Protein AF-A0A5N5SLR0-F1 (afdb_monomer)

Foldseek 3Di:
DVVVVVVVVVVVVVVVVVVVVLVVDDDPVSVVVLVVLLVQLVVLQVVVVVVQVPDPDPVVCVVCCVVSVVSNVSSVVSNCVSDPVNVPDDDPVVVVCVLLVVLLVVLCCVQQPPPHNPDGDQPDPPPDPVVSVVVSVVVSVVVSVVVSVVVVVVVPVQDDPDPVSVVVSVVVVVVVVVVVVVVVD

InterPro domains:
  IPR012419 Cas1p, 10 TM acyl transferase domain [PF07779] (2-170)

Secondary structure (DSSP, 8-state):
-HHHHHHHHHHHHHHHHHHHHHHHS-HHHHHHHHHHHHHHHHHHHHHHHHHHHT---HHHHHHHHHHHTHHHHHHHHHHHHH-HHHHH---HHHHHHHHTHHHHHHHIIIIISBTTTTB------SS-HHHHHHHHHHHHHHHHHHHHHHHHHHHHHHS-S-HHHHHHHHHHHHHHHHHHHHH--

Structure (mmCIF, N/CA/C/O backbone):
data_AF-A0A5N5SLR0-F1
#
_entry.id   AF-A0A5N5SLR0-F1
#
loop_
_atom_site.group_PDB
_atom_site.id
_atom_site.type_symbol
_atom_site.label_atom_id
_atom_site.label_alt_id
_atom_site.label_comp_id
_atom_site.label_asym_id
_atom_site.label_entity_id
_atom_site.label_seq_id
_atom_site.pdbx_PDB_ins_code
_atom_site.Cartn_x
_atom_site.Cartn_y
_atom_site.Cartn_z
_atom_site.occupancy
_atom_site.B_iso_or_equiv
_atom_site.auth_seq_id
_atom_site.auth_comp_id
_atom_site.auth_asym_id
_atom_site.auth_atom_id
_atom_site.pdbx_PDB_model_num
ATOM 1 N N . VAL A 1 1 ? 4.885 -11.649 2.686 1.00 58.19 1 VAL A N 1
ATOM 2 C CA . VAL A 1 1 ? 3.415 -11.871 2.693 1.00 58.19 1 VAL A CA 1
ATOM 3 C C . VAL A 1 1 ? 2.845 -11.919 4.114 1.00 58.19 1 VAL A C 1
ATOM 5 O O . VAL A 1 1 ? 2.041 -11.054 4.428 1.00 58.19 1 VAL A O 1
ATOM 8 N N . LEU A 1 2 ? 3.305 -12.813 5.005 1.00 63.25 2 LEU A N 1
ATOM 9 C CA . LEU A 1 2 ? 2.828 -12.911 6.406 1.00 63.25 2 LEU A CA 1
ATOM 10 C C . LEU A 1 2 ? 2.874 -11.590 7.201 1.00 63.25 2 LEU A C 1
ATOM 12 O O . LEU A 1 2 ? 1.859 -11.182 7.757 1.00 63.25 2 LEU A O 1
ATOM 16 N N . TYR A 1 3 ? 4.009 -10.882 7.195 1.00 69.06 3 TYR A N 1
ATOM 17 C CA . TYR A 1 3 ? 4.133 -9.578 7.867 1.00 69.06 3 TYR A CA 1
ATOM 18 C C . TYR A 1 3 ? 3.136 -8.533 7.342 1.00 69.06 3 TYR A C 1
ATOM 20 O O . TYR A 1 3 ? 2.585 -7.763 8.121 1.00 69.06 3 TYR A O 1
ATOM 28 N N . GLY A 1 4 ? 2.855 -8.542 6.035 1.00 71.50 4 GLY A N 1
ATOM 29 C CA . GLY A 1 4 ? 1.872 -7.647 5.420 1.00 71.50 4 GLY A CA 1
ATOM 30 C C . GLY A 1 4 ? 0.436 -7.978 5.830 1.00 71.50 4 GLY A C 1
ATOM 31 O O . GLY A 1 4 ? -0.341 -7.071 6.114 1.00 71.50 4 GLY A O 1
ATOM 32 N N . ALA A 1 5 ? 0.092 -9.265 5.932 1.00 73.62 5 ALA A N 1
ATOM 33 C CA . ALA A 1 5 ? -1.224 -9.703 6.402 1.00 73.62 5 ALA A CA 1
ATOM 34 C C . ALA A 1 5 ? -1.457 -9.345 7.881 1.00 73.62 5 ALA A C 1
ATOM 36 O O . ALA A 1 5 ? -2.508 -8.804 8.227 1.00 73.62 5 ALA A O 1
ATOM 37 N N . LEU A 1 6 ? -0.457 -9.576 8.741 1.00 75.62 6 LEU A N 1
ATOM 38 C CA . LEU A 1 6 ? -0.495 -9.169 10.151 1.00 75.62 6 LEU A CA 1
ATOM 39 C C . LEU A 1 6 ? -0.638 -7.651 10.294 1.00 75.62 6 LEU A C 1
ATOM 41 O O . LEU A 1 6 ? -1.483 -7.184 11.058 1.00 75.62 6 LEU A O 1
ATOM 45 N N . PHE A 1 7 ? 0.132 -6.884 9.517 1.00 80.94 7 PHE A N 1
ATOM 46 C CA . PHE A 1 7 ? 0.019 -5.429 9.475 1.00 80.94 7 PHE A CA 1
ATOM 47 C C . PHE A 1 7 ? -1.381 -4.977 9.035 1.00 80.94 7 PHE A C 1
ATOM 49 O O . PHE A 1 7 ? -1.964 -4.106 9.674 1.00 80.94 7 PHE A O 1
ATOM 56 N N . GLY A 1 8 ? -1.958 -5.596 8.001 1.00 80.88 8 GLY A N 1
ATOM 57 C CA . GLY A 1 8 ? -3.309 -5.282 7.527 1.00 80.88 8 GLY A CA 1
ATOM 58 C C . GLY A 1 8 ? -4.400 -5.543 8.573 1.00 80.88 8 GLY A C 1
ATOM 59 O O . GLY A 1 8 ? -5.300 -4.718 8.745 1.00 80.88 8 GLY A O 1
ATOM 60 N N . LEU A 1 9 ? -4.304 -6.651 9.315 1.00 81.50 9 LEU A N 1
ATOM 61 C CA . LEU A 1 9 ? -5.221 -6.962 10.418 1.00 81.50 9 LEU A CA 1
ATOM 62 C C . LEU A 1 9 ? -5.077 -5.968 11.574 1.00 81.50 9 LEU A C 1
ATOM 64 O O . LEU A 1 9 ? -6.082 -5.428 12.044 1.00 81.50 9 LEU A O 1
ATOM 68 N N . ALA A 1 10 ? -3.838 -5.692 11.990 1.00 84.38 10 ALA A N 1
ATOM 69 C CA . ALA A 1 10 ? -3.547 -4.712 13.029 1.00 84.38 10 ALA A CA 1
ATOM 70 C C . ALA A 1 10 ? -4.078 -3.327 12.637 1.00 84.38 10 ALA A C 1
ATOM 72 O O . ALA A 1 10 ? -4.764 -2.690 13.431 1.00 84.38 10 ALA A O 1
ATOM 73 N N . TYR A 1 11 ? -3.850 -2.907 11.391 1.00 85.12 11 TYR A N 1
ATOM 74 C CA . TYR A 1 11 ? -4.339 -1.644 10.845 1.00 85.12 11 TYR A CA 1
ATOM 75 C C . TYR A 1 11 ? -5.869 -1.545 10.858 1.00 85.12 11 TYR A C 1
ATOM 77 O O . TYR A 1 11 ? -6.421 -0.540 11.301 1.00 85.12 11 TYR A O 1
ATOM 85 N N . LYS A 1 12 ? -6.582 -2.588 10.411 1.00 83.12 12 LYS A N 1
ATOM 86 C CA . LYS A 1 12 ? -8.053 -2.593 10.452 1.00 83.12 12 LYS A CA 1
ATOM 87 C C . LYS A 1 12 ? -8.561 -2.474 11.894 1.00 83.12 12 LYS A C 1
ATOM 89 O O . LYS A 1 12 ? -9.495 -1.714 12.151 1.00 83.12 12 LYS A O 1
ATOM 94 N N . GLY A 1 13 ? -7.920 -3.177 12.830 1.00 83.25 13 GLY A N 1
ATOM 95 C CA . GLY A 1 13 ? -8.211 -3.081 14.260 1.00 83.25 13 GLY A CA 1
ATOM 96 C C . GLY A 1 13 ? -8.011 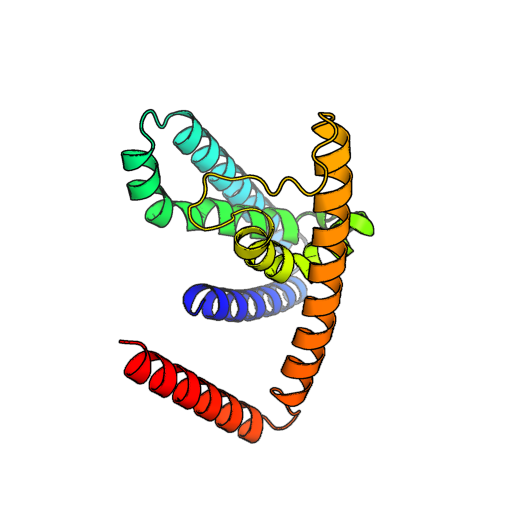-1.664 14.802 1.00 83.25 13 GLY A C 1
ATOM 97 O O . GLY A 1 13 ? -8.953 -1.078 15.341 1.00 83.25 13 GLY A O 1
ATOM 98 N N . THR A 1 14 ? -6.829 -1.077 14.599 1.00 82.81 14 THR A N 1
ATOM 99 C CA . THR A 1 14 ? -6.512 0.273 15.091 1.00 82.81 14 THR A CA 1
ATOM 100 C C . THR A 1 14 ? -7.387 1.350 14.455 1.00 82.81 14 THR A C 1
ATOM 102 O O . THR A 1 14 ? -7.831 2.251 15.164 1.00 82.81 14 THR A O 1
ATOM 105 N N . ALA A 1 15 ? -7.719 1.239 13.167 1.00 83.19 15 ALA A N 1
ATOM 106 C CA . ALA A 1 15 ? -8.625 2.165 12.489 1.00 83.19 15 ALA A CA 1
ATOM 107 C C . ALA A 1 15 ? -10.038 2.144 13.099 1.00 83.19 15 ALA A C 1
ATOM 109 O O . ALA A 1 15 ? -10.611 3.201 13.365 1.00 83.19 15 ALA A O 1
ATOM 110 N N . THR A 1 16 ? -10.591 0.955 13.380 1.00 84.19 16 THR A N 1
ATOM 111 C CA . THR A 1 16 ? -11.912 0.848 14.032 1.00 84.19 16 THR A CA 1
ATOM 112 C C . THR A 1 16 ? -11.905 1.341 15.479 1.00 84.19 16 THR A C 1
ATOM 114 O O . THR A 1 16 ? -12.883 1.936 15.930 1.00 84.19 16 THR A O 1
ATOM 117 N N . TYR A 1 17 ? -10.800 1.136 16.200 1.00 84.25 17 TYR A N 1
ATOM 118 C CA . TYR A 1 17 ? -10.619 1.654 17.553 1.00 84.25 17 TYR A CA 1
ATOM 119 C C . TYR A 1 17 ? -10.537 3.186 17.568 1.00 84.25 17 TYR A C 1
ATOM 121 O O . TYR A 1 17 ? -11.226 3.828 18.357 1.00 84.25 17 TYR A O 1
ATOM 129 N N . LEU A 1 18 ? -9.751 3.776 16.661 1.00 81.56 18 LEU A N 1
ATOM 130 C CA . LEU A 1 18 ? -9.629 5.227 16.512 1.00 81.56 18 LEU A CA 1
ATOM 131 C C . LEU A 1 18 ? -10.969 5.874 16.157 1.00 81.56 18 LEU A C 1
ATOM 133 O O . LEU A 1 18 ? -11.318 6.882 16.761 1.00 81.56 18 LEU A O 1
ATOM 137 N N . ALA A 1 19 ? -11.748 5.279 15.248 1.00 80.69 19 ALA A N 1
ATOM 138 C CA . ALA A 1 19 ? -13.084 5.776 14.911 1.00 80.69 19 ALA A CA 1
ATOM 139 C C . ALA A 1 19 ? -13.997 5.857 16.149 1.00 80.69 19 ALA A C 1
ATOM 141 O O . ALA A 1 19 ? -14.555 6.914 16.431 1.00 80.69 19 ALA A O 1
ATOM 142 N N . LYS A 1 20 ? -14.053 4.786 16.954 1.00 84.56 20 LYS A N 1
ATOM 143 C CA . LYS A 1 20 ? -14.816 4.766 18.216 1.00 84.56 20 LYS A CA 1
ATOM 144 C C . LYS A 1 20 ? -14.293 5.772 19.243 1.00 84.56 20 LYS A C 1
ATOM 146 O O . LYS A 1 20 ? -15.071 6.383 19.967 1.00 84.56 20 LYS A O 1
ATOM 151 N N . TYR A 1 21 ? -12.975 5.949 19.318 1.00 81.56 21 TYR A N 1
ATOM 152 C CA . TYR A 1 21 ? -12.352 6.916 20.220 1.00 81.56 21 TYR A CA 1
ATOM 153 C C . TYR A 1 21 ? -12.700 8.364 19.843 1.00 81.56 21 TYR A C 1
ATOM 155 O O . TYR A 1 21 ? -12.963 9.176 20.729 1.00 81.56 21 TYR A O 1
ATOM 163 N N . PHE A 1 22 ? -12.744 8.680 18.545 1.00 79.56 22 PHE A N 1
ATOM 164 C CA . PHE A 1 22 ? -13.159 9.993 18.049 1.00 79.56 22 PHE A CA 1
ATOM 165 C C . PHE A 1 22 ? -14.654 10.262 18.251 1.00 79.56 22 PHE A C 1
ATOM 167 O O . PHE A 1 22 ? -15.012 11.395 18.551 1.00 79.56 22 PHE A O 1
ATOM 174 N N . GLU A 1 23 ? -15.511 9.244 18.148 1.00 81.19 23 GLU A N 1
ATOM 175 C CA . GLU A 1 23 ? -16.940 9.364 18.478 1.00 81.19 23 GLU A CA 1
ATOM 176 C C . GLU A 1 23 ? -17.175 9.603 19.980 1.00 81.19 23 GLU A C 1
ATOM 178 O O . GLU A 1 23 ? -18.084 10.339 20.357 1.00 81.19 23 GLU A O 1
ATOM 183 N N . ALA A 1 24 ? -16.344 9.017 20.849 1.00 82.44 24 ALA A N 1
ATOM 184 C CA . ALA A 1 24 ? -16.494 9.110 22.303 1.00 82.44 24 ALA A CA 1
ATOM 185 C C . ALA A 1 24 ? -15.955 10.416 22.925 1.00 82.44 24 ALA A C 1
ATOM 187 O O . ALA A 1 24 ? -16.297 10.733 24.066 1.00 82.44 24 ALA A O 1
ATOM 188 N N . LYS A 1 25 ? -15.093 11.171 22.227 1.00 77.31 25 LYS A N 1
ATOM 189 C CA . LYS A 1 25 ? -14.449 12.390 22.752 1.00 77.31 25 LYS A CA 1
ATOM 190 C C . LYS A 1 25 ? -14.943 13.651 22.036 1.00 77.31 25 LYS A C 1
ATOM 192 O O . LYS A 1 25 ? -15.000 13.703 20.816 1.00 77.31 25 LYS A O 1
ATOM 197 N N . GLY A 1 26 ? -15.220 14.705 22.810 1.00 70.69 26 GLY A N 1
ATOM 198 C CA . GLY A 1 26 ? -15.623 16.020 22.295 1.00 70.69 26 GLY A CA 1
ATOM 199 C C . GLY A 1 26 ? -14.598 16.666 21.345 1.00 70.69 26 GLY A C 1
ATOM 200 O O . GLY A 1 26 ? -13.393 16.399 21.415 1.00 70.69 26 GLY A O 1
ATOM 201 N N . GLY A 1 27 ? -15.093 17.543 20.465 1.00 76.06 27 GLY A N 1
ATOM 202 C CA . GLY A 1 27 ? -14.388 18.029 19.272 1.00 76.06 27 GLY A CA 1
ATOM 203 C C . GLY A 1 27 ? -13.027 18.698 19.498 1.00 76.06 27 GLY A C 1
ATOM 204 O O . GLY A 1 27 ? -12.141 18.533 18.663 1.00 76.06 27 GLY A O 1
ATOM 205 N N . ASP A 1 28 ? -12.803 19.395 20.614 1.00 77.75 28 ASP A N 1
ATOM 206 C CA . ASP A 1 28 ? -11.538 20.119 20.821 1.00 77.75 28 ASP A CA 1
ATOM 207 C C . ASP A 1 28 ? -10.366 19.180 21.135 1.00 77.75 28 ASP A C 1
ATOM 209 O O . ASP A 1 28 ? -9.304 19.285 20.525 1.00 77.75 28 ASP A O 1
ATOM 213 N N . GLN A 1 29 ? -10.565 18.181 21.999 1.00 79.88 29 GLN A N 1
ATOM 214 C CA . GLN A 1 29 ? -9.539 17.170 22.303 1.00 79.88 29 GLN A CA 1
ATOM 215 C C . GLN A 1 29 ? -9.215 16.296 21.080 1.00 79.88 29 GLN A C 1
ATOM 217 O O . GLN A 1 29 ? -8.059 15.926 20.863 1.00 79.88 29 GLN A O 1
ATOM 222 N N . SER A 1 30 ? -10.227 16.005 20.257 1.00 79.31 30 SER A N 1
ATOM 223 C CA . SER A 1 30 ? -10.068 15.311 18.974 1.00 79.31 30 SER A CA 1
ATOM 224 C C . SER A 1 30 ? -9.184 16.100 17.997 1.00 79.31 30 SER A C 1
ATOM 226 O O . SER A 1 30 ? -8.273 15.529 17.389 1.00 79.31 30 SER A O 1
ATOM 228 N N . LYS A 1 31 ? -9.380 17.423 17.897 1.00 82.44 31 LYS A N 1
ATOM 229 C CA . LYS A 1 31 ? -8.590 18.300 17.017 1.00 82.44 31 LYS A CA 1
ATOM 230 C C . LYS A 1 31 ? -7.121 18.358 17.422 1.00 82.44 31 LYS A C 1
ATOM 232 O O . LYS A 1 31 ? -6.265 18.179 16.561 1.00 82.44 31 LYS A O 1
ATOM 237 N N . TYR A 1 32 ? -6.810 18.549 18.707 1.00 84.25 32 TYR A N 1
ATOM 238 C CA . TYR A 1 32 ? -5.414 18.567 19.166 1.00 84.25 32 TYR A CA 1
ATOM 239 C C . TYR A 1 32 ? -4.709 17.233 18.903 1.00 84.25 32 TYR A C 1
ATOM 241 O O . TYR A 1 32 ? -3.595 17.231 18.387 1.00 84.25 32 TYR A O 1
ATOM 249 N N . PHE A 1 33 ? -5.370 16.108 19.190 1.00 85.00 33 PHE A N 1
ATOM 250 C CA . PHE A 1 33 ? -4.825 14.773 18.924 1.00 85.00 33 PHE A CA 1
ATOM 251 C C . PHE A 1 33 ? -4.612 14.502 17.424 1.00 85.00 33 PHE A C 1
ATOM 253 O O . PHE A 1 33 ? -3.609 13.916 17.023 1.00 85.00 33 PHE A O 1
ATOM 260 N N . THR A 1 34 ? -5.536 14.959 16.581 1.00 84.75 34 THR A N 1
ATOM 261 C CA . THR A 1 34 ? -5.429 14.838 15.121 1.00 84.75 34 THR A CA 1
ATOM 262 C C . THR A 1 34 ? -4.266 15.672 14.589 1.00 84.75 34 THR A C 1
ATOM 264 O O . THR A 1 34 ? -3.440 15.167 13.831 1.00 84.75 34 THR A O 1
ATOM 267 N N . THR A 1 35 ? -4.150 16.929 15.024 1.00 86.56 35 THR A N 1
ATOM 268 C CA . THR A 1 35 ? -3.077 17.833 14.596 1.00 86.56 35 THR A CA 1
ATOM 269 C C . THR A 1 35 ? -1.703 17.328 15.026 1.00 86.56 35 THR A C 1
ATOM 271 O O . THR A 1 35 ? -0.774 17.376 14.223 1.00 86.56 35 THR A O 1
ATOM 274 N N . THR A 1 36 ? -1.552 16.793 16.242 1.00 88.25 36 THR A N 1
ATOM 275 C CA . THR A 1 36 ? -0.269 16.212 16.670 1.00 88.25 36 THR A CA 1
ATOM 276 C C . THR A 1 36 ? 0.087 14.965 15.865 1.00 88.25 36 THR A C 1
ATOM 278 O O . THR A 1 36 ? 1.225 14.827 15.424 1.00 88.25 36 THR A O 1
ATOM 281 N N . LEU A 1 37 ? -0.868 14.069 15.599 1.00 87.69 37 LEU A N 1
ATOM 282 C CA . LEU A 1 37 ? -0.586 12.877 14.796 1.00 87.69 37 LEU A CA 1
ATOM 283 C C . LEU A 1 37 ? -0.219 13.233 13.343 1.00 87.69 37 LEU A C 1
ATOM 285 O O . LEU A 1 37 ? 0.661 12.600 12.756 1.00 87.69 37 LEU A O 1
ATOM 289 N N . LEU A 1 38 ? -0.836 14.279 12.784 1.00 89.88 38 LEU A N 1
ATOM 290 C CA . LEU A 1 38 ? -0.487 14.823 11.470 1.00 89.88 38 LEU A CA 1
ATOM 291 C C . LEU A 1 38 ? 0.933 15.396 11.436 1.00 89.88 38 LEU A C 1
ATOM 293 O O . LEU A 1 38 ? 1.685 15.082 10.511 1.00 89.88 38 LEU A O 1
ATOM 297 N N . THR A 1 39 ? 1.328 16.200 12.429 1.00 90.25 39 THR A N 1
ATOM 298 C CA . THR A 1 39 ? 2.675 16.794 12.460 1.00 90.25 39 THR A CA 1
ATOM 299 C C . THR A 1 39 ? 3.757 15.726 12.601 1.00 90.25 39 THR A C 1
ATOM 301 O O . THR A 1 39 ? 4.742 15.767 11.862 1.00 90.25 39 THR A O 1
ATOM 304 N N . PHE A 1 40 ? 3.551 14.719 13.457 1.00 91.81 40 PHE A N 1
ATOM 305 C CA . PHE A 1 40 ? 4.455 13.568 13.554 1.00 91.81 40 PHE A CA 1
ATOM 306 C C . PHE A 1 40 ? 4.513 12.759 12.253 1.00 91.81 40 PHE A C 1
ATOM 308 O O . PHE A 1 40 ? 5.599 12.350 11.841 1.00 91.81 40 PHE A O 1
ATOM 315 N N . GLY A 1 41 ? 3.378 12.554 11.578 1.00 91.56 41 GLY A N 1
ATOM 316 C CA . GLY A 1 41 ? 3.332 11.829 10.308 1.00 91.56 41 GLY A CA 1
ATOM 317 C C . GLY A 1 41 ? 4.107 12.534 9.192 1.00 91.56 41 GLY A C 1
ATOM 318 O O . GLY A 1 41 ? 4.924 11.903 8.519 1.00 91.56 41 GLY A O 1
ATOM 319 N N . ILE A 1 42 ? 3.916 13.848 9.042 1.00 92.50 42 ILE A N 1
ATOM 320 C CA . ILE A 1 42 ? 4.636 14.669 8.056 1.00 92.50 42 ILE A CA 1
ATOM 321 C C . ILE A 1 42 ? 6.136 14.684 8.362 1.00 92.50 42 ILE A C 1
ATOM 323 O O . ILE A 1 42 ? 6.943 14.483 7.454 1.00 92.50 42 ILE A O 1
ATOM 327 N N . PHE A 1 43 ? 6.514 14.869 9.630 1.00 94.25 43 PHE A N 1
ATOM 328 C CA . PHE A 1 43 ? 7.915 14.859 10.050 1.00 94.25 43 PHE A CA 1
ATOM 329 C C . PHE A 1 43 ? 8.584 13.495 9.818 1.00 94.25 43 PHE A C 1
ATOM 331 O O . PHE A 1 43 ? 9.713 13.424 9.335 1.00 94.25 43 PHE A O 1
ATOM 338 N N . GLY A 1 44 ? 7.882 12.396 10.105 1.00 91.06 44 GLY A N 1
ATOM 339 C CA . GLY A 1 44 ? 8.379 11.045 9.842 1.00 91.06 44 GLY A CA 1
ATOM 340 C C . GLY A 1 44 ? 8.613 10.784 8.351 1.00 91.06 44 GLY A C 1
ATOM 341 O O . GLY A 1 44 ? 9.642 10.223 7.972 1.00 91.06 44 GLY A O 1
ATOM 342 N N . MET A 1 45 ? 7.695 11.237 7.492 1.00 91.94 45 MET A N 1
ATOM 343 C CA . MET A 1 45 ? 7.840 11.117 6.038 1.00 91.94 45 MET A CA 1
ATOM 344 C C . MET A 1 45 ? 8.978 11.986 5.487 1.00 91.94 45 MET A C 1
ATOM 346 O O . MET A 1 45 ? 9.762 11.506 4.667 1.00 91.94 45 MET A O 1
ATOM 350 N N . SER A 1 46 ? 9.096 13.242 5.933 1.00 92.88 46 SER A N 1
ATOM 351 C CA . SER A 1 46 ? 10.153 14.149 5.469 1.00 92.88 46 SER A CA 1
ATOM 352 C C . SER A 1 46 ? 11.538 13.689 5.924 1.00 92.88 46 SER A C 1
ATOM 354 O O . SER A 1 46 ? 12.469 13.675 5.122 1.00 92.88 46 SER A O 1
ATOM 356 N N . SER A 1 47 ? 11.661 13.218 7.168 1.00 90.31 47 SER A N 1
ATOM 357 C CA . SER A 1 47 ? 12.895 12.635 7.701 1.00 90.31 47 SER A CA 1
ATOM 358 C C . SER A 1 47 ? 13.352 11.424 6.882 1.00 90.31 47 SER A C 1
ATOM 360 O O . SER A 1 47 ? 14.511 11.350 6.471 1.00 90.31 47 SER A O 1
ATOM 362 N N . TYR A 1 48 ? 12.433 10.512 6.544 1.00 90.94 48 TYR A N 1
ATOM 363 C CA . TYR A 1 48 ? 12.749 9.367 5.686 1.00 90.94 48 TYR A CA 1
ATOM 364 C C . TYR A 1 48 ? 13.180 9.785 4.272 1.00 90.94 48 TYR A C 1
ATOM 366 O O . TYR A 1 48 ? 14.122 9.216 3.714 1.00 90.94 48 TYR A O 1
ATOM 374 N N . PHE A 1 49 ? 12.515 10.787 3.691 1.00 90.25 49 PHE A N 1
ATOM 375 C CA . PHE A 1 49 ? 12.879 11.314 2.377 1.00 90.25 49 PHE A CA 1
ATOM 376 C C . PHE A 1 49 ? 14.305 11.883 2.376 1.00 90.25 49 PHE A C 1
ATOM 378 O O . PHE A 1 49 ? 15.103 11.521 1.512 1.00 90.25 49 PHE A O 1
ATOM 385 N N . ILE A 1 50 ? 14.652 12.679 3.393 1.00 90.88 50 ILE A N 1
ATOM 386 C CA . ILE A 1 50 ? 15.998 13.243 3.573 1.00 90.88 50 ILE A CA 1
ATOM 387 C C . ILE A 1 50 ? 17.036 12.132 3.795 1.00 90.88 50 ILE A C 1
ATOM 389 O O . ILE A 1 50 ? 18.115 12.164 3.206 1.00 90.88 50 ILE A O 1
ATOM 393 N N . LEU A 1 51 ? 16.733 11.117 4.610 1.00 87.56 51 LEU A N 1
ATOM 394 C CA . LEU A 1 51 ? 17.637 9.981 4.827 1.00 87.56 51 LEU A CA 1
ATOM 395 C C . LEU A 1 51 ? 17.927 9.238 3.515 1.00 87.56 51 LEU A C 1
ATOM 397 O O . LEU A 1 51 ? 19.067 8.867 3.238 1.00 87.56 51 LEU A O 1
ATOM 401 N N . THR A 1 52 ? 16.894 9.045 2.696 1.00 85.25 52 THR A N 1
ATOM 402 C CA . THR A 1 52 ? 17.004 8.313 1.432 1.00 85.25 52 THR A CA 1
ATOM 403 C C . THR A 1 52 ? 17.774 9.118 0.384 1.00 85.25 52 THR A C 1
ATOM 405 O O . THR A 1 52 ? 18.602 8.548 -0.324 1.00 85.25 52 THR A O 1
ATOM 408 N N . SER A 1 53 ? 17.570 10.439 0.309 1.00 85.56 53 SER A N 1
ATOM 409 C CA . SER A 1 53 ? 18.292 11.304 -0.636 1.00 85.56 53 SER A CA 1
ATOM 410 C C . SER A 1 53 ? 19.786 11.426 -0.327 1.00 85.56 53 SER A C 1
ATOM 412 O O . SER A 1 53 ? 20.577 11.660 -1.233 1.00 85.56 53 SER A O 1
ATOM 414 N N . ASN A 1 54 ? 20.179 11.256 0.938 1.00 85.00 54 ASN A N 1
ATOM 415 C CA . ASN A 1 54 ? 21.577 11.307 1.373 1.00 85.00 54 ASN A CA 1
ATOM 416 C C . ASN A 1 54 ? 22.291 9.943 1.307 1.00 85.00 54 ASN A C 1
ATOM 418 O O . ASN A 1 54 ? 23.420 9.807 1.780 1.00 85.00 54 ASN A O 1
ATOM 422 N N . CYS A 1 55 ? 21.655 8.910 0.747 1.00 85.56 55 CYS A N 1
ATOM 423 C CA . CYS A 1 55 ? 22.261 7.589 0.657 1.00 85.56 55 CYS A CA 1
ATOM 424 C C . CYS A 1 55 ? 23.121 7.451 -0.611 1.00 85.56 55 CYS A C 1
ATOM 426 O O . CYS A 1 55 ? 22.604 7.454 -1.725 1.00 85.56 55 CYS A O 1
ATOM 428 N N . PHE A 1 56 ? 24.438 7.293 -0.442 1.00 78.62 56 PHE A N 1
ATOM 429 C CA . PHE A 1 56 ? 25.399 7.249 -1.554 1.00 78.62 56 PHE A CA 1
ATOM 430 C C . PHE A 1 56 ? 25.545 5.869 -2.215 1.00 78.62 56 PHE A C 1
ATOM 432 O O . PHE A 1 56 ? 25.915 5.787 -3.384 1.00 78.62 56 PHE A O 1
ATOM 439 N N . SER A 1 57 ? 25.269 4.774 -1.494 1.00 86.00 57 SER A N 1
ATOM 440 C CA . SER A 1 57 ? 25.439 3.405 -2.003 1.00 86.00 57 SER A CA 1
ATOM 441 C C . SER A 1 57 ? 24.176 2.562 -1.846 1.00 86.00 57 SER A C 1
ATOM 443 O O . SER A 1 57 ? 23.598 2.458 -0.762 1.00 86.00 57 SER A O 1
ATOM 445 N N . LYS A 1 58 ? 23.799 1.867 -2.928 1.00 82.12 58 LYS A N 1
ATOM 446 C CA . LYS A 1 58 ? 22.642 0.958 -2.981 1.00 82.12 58 LYS A CA 1
ATOM 447 C C . LYS A 1 58 ? 22.699 -0.135 -1.907 1.00 82.12 58 LYS A C 1
ATOM 449 O O . LYS A 1 58 ? 21.665 -0.511 -1.365 1.00 82.12 58 LYS A O 1
ATOM 454 N N . GLN A 1 59 ? 23.891 -0.637 -1.580 1.00 84.75 59 GLN A N 1
ATOM 455 C CA . GLN A 1 59 ? 24.060 -1.691 -0.572 1.00 84.75 59 GLN A CA 1
ATOM 456 C C . GLN A 1 59 ? 23.764 -1.184 0.843 1.00 84.75 59 GLN A C 1
ATOM 458 O O . GLN A 1 59 ? 23.045 -1.844 1.590 1.00 84.75 59 GLN A O 1
ATOM 463 N N . GLN A 1 60 ? 24.260 0.006 1.190 1.00 83.50 60 GLN A N 1
ATOM 464 C CA . GLN A 1 60 ? 23.992 0.629 2.489 1.00 83.50 60 GLN A CA 1
ATOM 465 C C . GLN A 1 60 ? 22.513 1.011 2.627 1.00 83.50 60 GLN A C 1
ATOM 467 O O . GLN A 1 60 ? 21.911 0.769 3.672 1.00 83.50 60 GLN A O 1
ATOM 472 N N . CYS A 1 61 ? 21.902 1.522 1.551 1.00 85.88 61 CYS A N 1
ATOM 473 C CA . CYS A 1 61 ? 20.474 1.837 1.522 1.00 85.88 61 CYS A CA 1
ATOM 474 C C . CYS A 1 61 ? 19.621 0.594 1.791 1.00 85.88 61 CYS A C 1
ATOM 476 O O . CYS A 1 61 ? 18.773 0.603 2.679 1.00 85.88 61 CYS A O 1
ATOM 478 N N . ASN A 1 62 ? 19.899 -0.504 1.080 1.00 87.12 62 ASN A N 1
ATOM 479 C CA . ASN A 1 62 ? 19.166 -1.760 1.233 1.00 87.12 62 ASN A CA 1
ATOM 480 C C . ASN A 1 62 ? 19.313 -2.370 2.633 1.00 87.12 62 ASN A C 1
ATOM 482 O O . ASN A 1 62 ? 18.398 -3.049 3.090 1.00 87.12 62 ASN A O 1
ATOM 486 N N . TYR A 1 63 ? 20.438 -2.125 3.310 1.00 87.56 63 TYR A N 1
ATOM 487 C CA . TYR A 1 63 ? 20.651 -2.574 4.683 1.00 87.56 63 TYR A CA 1
ATOM 488 C C . TYR A 1 63 ? 19.816 -1.770 5.689 1.00 87.56 63 TYR A C 1
ATOM 490 O O . TYR A 1 63 ? 19.185 -2.350 6.565 1.00 87.56 63 TYR A O 1
ATOM 498 N N . ILE A 1 64 ? 19.772 -0.441 5.554 1.00 87.12 64 ILE A N 1
ATOM 499 C CA . ILE A 1 64 ? 19.080 0.450 6.503 1.00 87.12 64 ILE A CA 1
ATOM 500 C C . ILE A 1 64 ? 17.563 0.472 6.266 1.00 87.12 64 ILE A C 1
ATOM 502 O O . ILE A 1 64 ? 16.784 0.525 7.219 1.00 87.12 64 ILE A O 1
ATOM 506 N N . HIS A 1 65 ? 17.133 0.408 5.004 1.00 87.25 65 HIS A N 1
ATOM 507 C CA . HIS A 1 65 ? 15.734 0.495 4.585 1.00 87.25 65 HIS A CA 1
ATOM 508 C C . HIS A 1 65 ? 14.752 -0.347 5.429 1.00 87.25 65 HIS A C 1
ATOM 510 O O . HIS A 1 65 ? 13.803 0.241 5.952 1.00 87.25 65 HIS A O 1
ATOM 516 N N . PRO A 1 66 ? 14.953 -1.664 5.651 1.00 87.50 66 PRO A N 1
ATOM 517 C CA . PRO A 1 66 ? 14.009 -2.476 6.426 1.00 87.50 66 PRO A CA 1
ATOM 518 C C . PRO A 1 66 ? 13.828 -2.006 7.878 1.00 87.50 66 PRO A C 1
ATOM 520 O O . PRO A 1 66 ? 12.762 -2.222 8.451 1.00 87.50 66 PRO A O 1
ATOM 523 N N . TYR A 1 67 ? 14.822 -1.332 8.466 1.00 86.19 67 TYR A N 1
ATOM 524 C CA . TYR A 1 67 ? 14.752 -0.835 9.844 1.00 86.19 67 TYR A CA 1
ATOM 525 C C . TYR A 1 67 ? 14.003 0.494 9.975 1.00 86.19 67 TYR A C 1
ATOM 527 O O . TYR A 1 67 ? 13.463 0.787 11.040 1.00 86.19 67 TYR A O 1
ATOM 535 N N . VAL A 1 68 ? 13.960 1.298 8.909 1.00 88.25 68 VAL A N 1
ATOM 536 C CA . VAL A 1 68 ? 13.415 2.668 8.950 1.00 88.25 68 VAL A CA 1
ATOM 537 C C . VAL A 1 68 ? 12.085 2.786 8.196 1.00 88.25 68 VAL A C 1
ATOM 539 O O . VAL A 1 68 ? 11.292 3.673 8.495 1.00 88.25 68 VAL A O 1
ATOM 542 N N . VAL A 1 69 ? 11.780 1.871 7.268 1.00 88.62 69 VAL A N 1
ATOM 543 C CA . VAL A 1 69 ? 10.610 1.956 6.367 1.00 88.62 69 VAL A CA 1
ATOM 544 C C . VAL A 1 69 ? 9.251 1.966 7.079 1.00 88.62 69 VAL A C 1
ATOM 546 O O . VAL A 1 69 ? 8.279 2.495 6.547 1.00 88.62 69 VAL A O 1
ATOM 549 N N . TRP A 1 70 ? 9.148 1.448 8.302 1.00 86.81 70 TRP A N 1
ATOM 550 C CA . TRP A 1 70 ? 7.893 1.492 9.060 1.00 86.81 70 TRP A CA 1
ATOM 551 C C . TRP A 1 70 ? 7.479 2.928 9.436 1.00 86.81 70 TRP A C 1
ATOM 553 O O . TRP A 1 70 ? 6.284 3.210 9.520 1.00 86.81 70 TRP A O 1
ATOM 563 N N . ILE A 1 71 ? 8.441 3.848 9.590 1.00 89.00 71 ILE A N 1
ATOM 564 C CA . ILE A 1 71 ? 8.204 5.257 9.939 1.00 89.00 71 ILE A CA 1
ATOM 565 C C . ILE A 1 71 ? 7.401 5.987 8.847 1.00 89.00 71 ILE A C 1
ATOM 567 O O . ILE A 1 71 ? 6.315 6.488 9.155 1.00 89.00 71 ILE A O 1
ATOM 571 N N . PRO A 1 72 ? 7.847 6.042 7.573 1.00 90.69 72 PRO A N 1
ATOM 572 C CA . PRO A 1 72 ? 7.077 6.688 6.514 1.00 90.69 72 PRO A CA 1
ATOM 573 C C . PRO A 1 72 ? 5.767 5.952 6.209 1.00 90.69 72 PRO A C 1
ATOM 575 O O . PRO A 1 72 ? 4.806 6.608 5.821 1.00 90.69 72 PRO A O 1
ATOM 578 N N . ILE A 1 73 ? 5.685 4.628 6.414 1.00 89.12 73 IL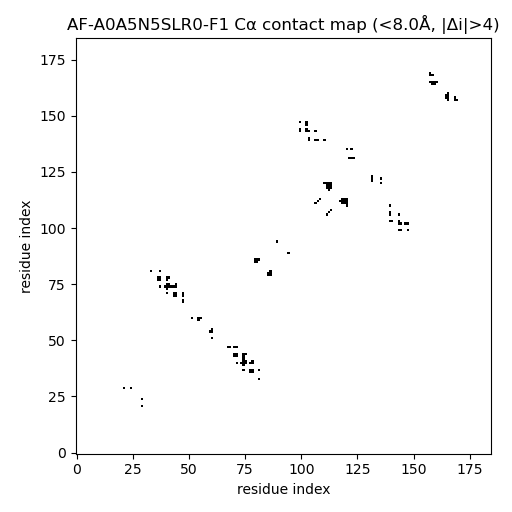E A N 1
ATOM 579 C CA . ILE A 1 73 ? 4.430 3.874 6.242 1.00 89.12 73 ILE A CA 1
ATOM 580 C C . ILE A 1 73 ? 3.382 4.358 7.248 1.00 89.12 73 ILE A C 1
ATOM 582 O O . ILE A 1 73 ? 2.282 4.740 6.848 1.00 89.12 73 ILE A O 1
ATOM 586 N N . LEU A 1 74 ? 3.712 4.380 8.544 1.00 87.38 74 LEU A N 1
ATOM 587 C CA . LEU A 1 74 ? 2.784 4.856 9.574 1.00 87.38 74 LEU A CA 1
ATOM 588 C C . LEU A 1 74 ? 2.462 6.344 9.402 1.00 87.38 74 LEU A C 1
ATOM 590 O O . LEU A 1 74 ? 1.302 6.732 9.542 1.00 87.38 74 LEU A O 1
ATOM 594 N N . GLY A 1 75 ? 3.458 7.159 9.041 1.00 89.25 75 GLY A N 1
ATOM 595 C CA . GLY A 1 75 ? 3.267 8.582 8.772 1.00 89.25 75 GLY A CA 1
ATOM 596 C C . GLY A 1 75 ? 2.307 8.836 7.610 1.00 89.25 75 GLY A C 1
ATOM 597 O O . GLY A 1 75 ? 1.343 9.585 7.764 1.00 89.25 75 GLY A O 1
ATOM 598 N N . PHE A 1 76 ? 2.493 8.147 6.483 1.00 89.25 76 PHE A N 1
ATOM 599 C CA . PHE A 1 76 ? 1.601 8.247 5.326 1.00 89.25 76 PHE A CA 1
ATOM 600 C C . PHE A 1 76 ? 0.177 7.804 5.664 1.00 89.25 76 PHE A C 1
ATOM 602 O O . PHE A 1 76 ? -0.788 8.489 5.321 1.00 89.25 76 PHE A O 1
ATOM 609 N N . VAL A 1 77 ? 0.036 6.684 6.378 1.00 87.00 77 VAL A N 1
ATOM 610 C CA . VAL A 1 77 ? -1.264 6.171 6.821 1.00 87.00 77 VAL A CA 1
ATOM 611 C C . VAL A 1 77 ? -1.975 7.180 7.728 1.00 87.00 77 VAL A C 1
ATOM 613 O O . VAL A 1 77 ? -3.166 7.428 7.533 1.00 87.00 77 VAL A O 1
ATOM 616 N N . ALA A 1 78 ? -1.276 7.792 8.686 1.00 84.50 78 ALA A N 1
ATOM 617 C CA . ALA A 1 78 ? -1.847 8.821 9.551 1.00 84.50 78 ALA A CA 1
ATOM 618 C C . ALA A 1 78 ? -2.301 10.050 8.746 1.00 84.50 78 ALA A C 1
ATOM 620 O O . ALA A 1 78 ? -3.463 10.451 8.836 1.00 84.50 78 ALA A O 1
ATOM 621 N N . VAL A 1 79 ? -1.421 10.598 7.902 1.00 87.44 79 VAL A N 1
ATOM 622 C CA . VAL A 1 79 ? -1.698 11.796 7.092 1.00 87.44 79 VAL A CA 1
ATOM 623 C C . VAL A 1 79 ? -2.871 11.581 6.142 1.00 87.44 79 VAL A C 1
ATOM 625 O O . VAL A 1 79 ? -3.773 12.422 6.078 1.00 87.44 79 VAL A O 1
ATOM 628 N N . ARG A 1 80 ? -2.915 10.438 5.448 1.00 84.12 80 ARG A N 1
ATOM 629 C CA . ARG A 1 80 ? -4.023 10.092 4.553 1.00 84.12 80 ARG A CA 1
ATOM 630 C C . ARG A 1 80 ? -5.330 9.986 5.348 1.00 84.12 80 ARG A C 1
ATOM 632 O O . ARG A 1 80 ? -6.339 10.550 4.937 1.00 84.12 80 ARG A O 1
ATOM 639 N N . ASN A 1 81 ? -5.358 9.242 6.454 1.00 81.19 81 ASN A N 1
ATOM 640 C CA . ASN A 1 81 ? -6.624 8.956 7.140 1.00 81.19 81 ASN A CA 1
ATOM 641 C C . ASN A 1 81 ? -7.215 10.150 7.892 1.00 81.19 81 ASN A C 1
ATOM 643 O O . ASN A 1 81 ? -8.438 10.227 8.007 1.00 81.19 81 ASN A O 1
ATOM 647 N N . LEU A 1 82 ? -6.372 11.056 8.384 1.00 79.06 82 LEU A N 1
ATOM 648 C CA . LEU A 1 82 ? -6.802 12.207 9.174 1.00 79.06 82 LEU A CA 1
ATOM 649 C C . LEU A 1 82 ? -7.152 13.441 8.334 1.00 79.06 82 LEU A C 1
ATOM 651 O O . LEU A 1 82 ? -7.887 14.306 8.801 1.00 79.06 82 LEU A O 1
ATOM 655 N N . THR A 1 83 ? -6.652 13.540 7.101 1.00 81.31 83 THR A N 1
ATOM 656 C CA . THR A 1 83 ? -6.900 14.713 6.258 1.00 81.31 83 THR A CA 1
ATOM 657 C C . THR A 1 83 ? -8.162 14.532 5.417 1.00 81.31 83 THR A C 1
ATOM 659 O O . THR A 1 83 ? -8.205 13.706 4.503 1.00 81.31 83 THR A O 1
ATOM 662 N N . GLU A 1 84 ? -9.178 15.357 5.664 1.00 74.19 84 GLU A N 1
ATOM 663 C CA . GLU A 1 84 ? -10.468 15.289 4.962 1.00 74.19 84 GLU A CA 1
ATOM 664 C C . GLU A 1 84 ? -10.339 15.512 3.446 1.00 74.19 84 GLU A C 1
ATOM 666 O O . GLU A 1 84 ? -10.960 14.791 2.662 1.00 74.19 84 GLU A O 1
ATOM 671 N N . LEU A 1 85 ? -9.456 16.426 3.024 1.00 73.69 85 LEU A N 1
ATOM 672 C CA . LEU A 1 85 ? -9.172 16.704 1.610 1.00 73.69 85 LEU A CA 1
ATOM 673 C C . LEU A 1 85 ? -8.613 15.476 0.870 1.00 73.69 85 LEU A C 1
ATOM 675 O O . LEU A 1 85 ? -9.062 15.161 -0.232 1.00 73.69 85 LEU A O 1
ATOM 679 N N . PHE A 1 86 ? -7.671 14.751 1.486 1.00 71.06 86 PHE A N 1
ATOM 680 C CA . PHE A 1 86 ? -7.070 13.547 0.895 1.00 71.06 86 PHE A CA 1
ATOM 681 C C . PHE A 1 86 ? -7.991 12.322 0.971 1.00 71.06 86 PHE A C 1
ATOM 683 O O . PHE A 1 86 ? -7.820 11.371 0.204 1.00 71.06 86 PHE A O 1
ATOM 690 N N . ARG A 1 87 ? -8.975 12.321 1.880 1.00 73.00 87 ARG A N 1
ATOM 691 C CA . ARG A 1 87 ? -9.974 11.251 1.985 1.00 73.00 87 ARG A CA 1
ATOM 692 C C . ARG A 1 87 ? -11.098 11.399 0.960 1.00 73.00 87 ARG A C 1
ATOM 694 O O . ARG A 1 87 ? -11.574 10.380 0.464 1.00 73.00 87 ARG A O 1
ATOM 701 N N . GLY A 1 88 ? -11.531 12.629 0.685 1.00 73.31 88 GLY A N 1
ATOM 702 C CA . GLY A 1 88 ? -12.722 12.906 -0.125 1.00 73.31 88 GLY A CA 1
ATOM 703 C C . GLY A 1 88 ? -12.495 12.875 -1.636 1.00 73.31 88 GLY A C 1
ATOM 704 O O . GLY A 1 88 ? -13.390 12.474 -2.374 1.00 73.31 88 GLY A O 1
ATOM 705 N N . ASN A 1 89 ? -11.296 13.240 -2.100 1.00 78.50 89 ASN A N 1
ATOM 706 C CA . ASN A 1 89 ? -11.032 13.432 -3.525 1.00 78.50 89 ASN A CA 1
ATOM 707 C C . ASN A 1 89 ? -10.085 12.355 -4.058 1.00 78.50 89 ASN A C 1
ATOM 709 O O . ASN A 1 89 ? -8.886 12.369 -3.788 1.00 78.50 89 ASN A O 1
ATOM 713 N N . CYS A 1 90 ? -10.615 11.410 -4.836 1.00 81.19 90 CYS A N 1
ATOM 714 C CA . CYS A 1 90 ? -9.827 10.382 -5.514 1.00 81.19 90 CYS A CA 1
ATOM 715 C C . CYS A 1 90 ? -10.316 10.201 -6.955 1.00 81.19 90 CYS A C 1
ATOM 717 O O . CYS A 1 90 ? -11.515 10.081 -7.200 1.00 81.19 90 CYS A O 1
ATOM 719 N N . SER A 1 91 ? -9.383 10.136 -7.909 1.00 89.06 91 SER A N 1
ATOM 720 C CA . SER A 1 91 ? -9.709 9.787 -9.296 1.00 89.06 91 SER A CA 1
ATOM 721 C C . SER A 1 91 ? -10.187 8.337 -9.384 1.00 89.06 91 SER A C 1
ATOM 723 O O . SER A 1 91 ? -9.589 7.436 -8.791 1.00 89.06 91 SER A O 1
ATOM 725 N N . THR A 1 92 ? -11.234 8.096 -10.173 1.00 87.88 92 THR A N 1
ATOM 726 C CA . THR A 1 92 ? -11.785 6.755 -10.422 1.00 87.88 92 THR A CA 1
ATOM 727 C C . THR A 1 92 ? -10.750 5.805 -11.023 1.00 87.88 92 THR A C 1
ATOM 729 O O . THR A 1 92 ? -10.740 4.622 -10.680 1.00 87.88 92 THR A O 1
ATOM 732 N N . LEU A 1 93 ? -9.839 6.318 -11.857 1.00 86.50 93 LEU A N 1
ATOM 733 C CA . LEU A 1 93 ? -8.734 5.543 -12.426 1.00 86.50 93 LEU A CA 1
ATOM 734 C C . LEU A 1 93 ? -7.762 5.078 -11.341 1.00 86.50 93 LEU A C 1
ATOM 736 O O . LEU A 1 93 ? -7.420 3.901 -11.292 1.00 86.50 93 LEU A O 1
ATOM 740 N N . MET A 1 94 ? -7.380 5.976 -10.429 1.00 84.31 94 MET A N 1
ATOM 741 C CA . MET A 1 94 ? -6.460 5.651 -9.336 1.00 84.31 94 MET A CA 1
ATOM 742 C C . MET A 1 94 ? -7.092 4.670 -8.341 1.00 84.31 94 MET A C 1
ATOM 744 O O . MET A 1 94 ? -6.423 3.767 -7.848 1.00 84.31 94 MET A O 1
ATOM 748 N N . LEU A 1 95 ? -8.400 4.789 -8.093 1.00 87.81 95 LEU A N 1
ATOM 749 C CA . LEU A 1 95 ? -9.136 3.824 -7.274 1.00 87.81 95 LEU A CA 1
ATOM 750 C C . LEU A 1 95 ? -9.147 2.429 -7.909 1.00 87.81 95 LEU A C 1
ATOM 752 O O . LEU A 1 95 ? -8.950 1.441 -7.206 1.00 87.81 95 LEU A O 1
ATOM 756 N N . ARG A 1 96 ? -9.366 2.331 -9.225 1.00 84.56 96 ARG A N 1
ATOM 757 C CA . ARG A 1 96 ? -9.333 1.046 -9.942 1.00 84.56 96 ARG A CA 1
ATOM 758 C C . ARG A 1 96 ? -7.926 0.454 -9.971 1.00 84.56 96 ARG A C 1
ATOM 760 O O . ARG A 1 96 ? -7.775 -0.711 -9.628 1.00 84.56 96 ARG A O 1
ATOM 767 N N . ALA A 1 97 ? -6.912 1.261 -10.274 1.00 87.81 97 ALA A N 1
ATOM 768 C CA . ALA A 1 97 ? -5.513 0.835 -10.245 1.00 87.81 97 ALA A CA 1
ATOM 769 C C . ALA A 1 97 ? -5.086 0.350 -8.848 1.00 87.81 97 ALA A C 1
ATOM 771 O O . ALA A 1 97 ? -4.397 -0.657 -8.725 1.00 87.81 97 ALA A O 1
ATOM 772 N N . GLY A 1 98 ? -5.550 1.017 -7.785 1.00 86.75 98 GLY A N 1
ATOM 773 C CA . GLY A 1 98 ? -5.317 0.587 -6.407 1.00 86.75 98 GLY A CA 1
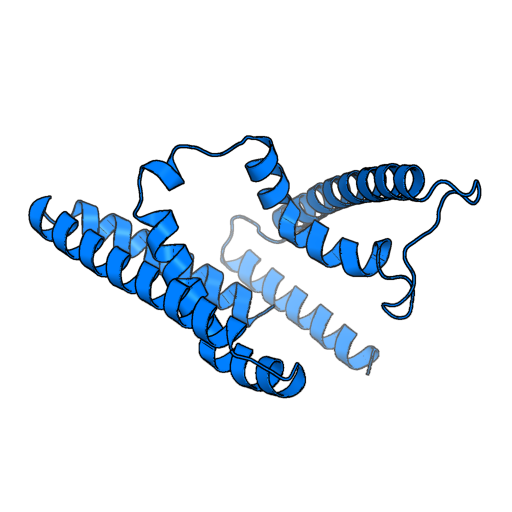ATOM 774 C C . GLY A 1 98 ? -5.956 -0.765 -6.072 1.00 86.75 98 GLY A C 1
ATOM 775 O O . GLY A 1 98 ? -5.346 -1.556 -5.354 1.00 86.75 98 GLY A O 1
ATOM 776 N N . LYS A 1 99 ? -7.145 -1.063 -6.616 1.00 88.75 99 LYS A N 1
ATOM 777 C CA . LYS A 1 99 ? -7.833 -2.350 -6.400 1.00 88.75 99 LYS A CA 1
ATOM 778 C C . LYS A 1 99 ? -7.072 -3.538 -6.988 1.00 88.75 99 LYS A C 1
ATOM 780 O O . LYS A 1 99 ? -7.050 -4.579 -6.349 1.00 88.75 99 LYS A O 1
ATOM 785 N N . ILE A 1 100 ? -6.435 -3.349 -8.144 1.00 92.56 100 ILE A N 1
ATOM 786 C CA . ILE A 1 100 ? -5.646 -4.381 -8.842 1.00 92.56 100 ILE A CA 1
ATOM 787 C C . ILE A 1 100 ? -4.135 -4.283 -8.557 1.00 92.56 100 ILE A C 1
ATOM 789 O O . ILE A 1 100 ? -3.310 -4.831 -9.284 1.00 92.56 100 ILE A O 1
ATOM 793 N N . SER A 1 101 ? -3.739 -3.500 -7.547 1.00 90.88 101 SER A N 1
A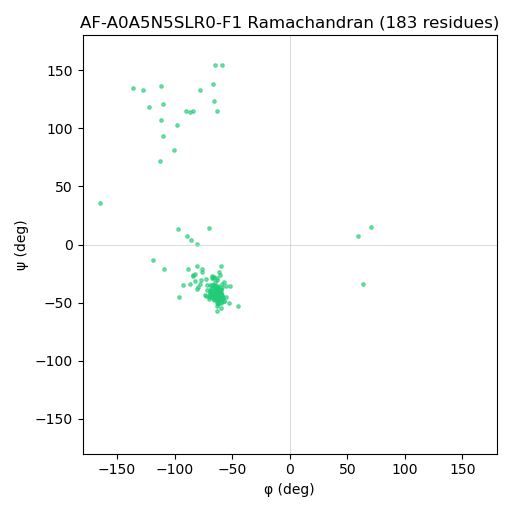TOM 794 C CA . SER A 1 101 ? -2.331 -3.148 -7.309 1.00 90.88 101 SER A CA 1
ATOM 795 C C . SER A 1 101 ? -1.457 -4.346 -6.936 1.00 90.88 101 SER A C 1
ATOM 797 O O . SER A 1 101 ? -0.279 -4.378 -7.296 1.00 90.88 101 SER A O 1
ATOM 799 N N . LEU A 1 102 ? -2.026 -5.341 -6.250 1.00 88.56 102 LEU A N 1
ATOM 800 C CA . LEU A 1 102 ? -1.314 -6.562 -5.879 1.00 88.56 102 LEU A CA 1
ATOM 801 C C . LEU A 1 102 ? -1.007 -7.409 -7.122 1.00 88.56 102 LEU A C 1
ATOM 803 O O . LEU A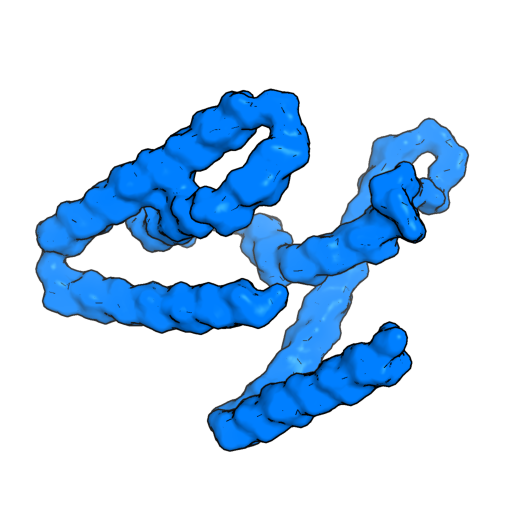 1 102 ? 0.103 -7.918 -7.278 1.00 88.56 102 LEU A O 1
ATOM 807 N N . GLU A 1 103 ? -1.979 -7.517 -8.021 1.00 91.50 103 GLU A N 1
ATOM 808 C CA . GLU A 1 103 ? -1.890 -8.262 -9.269 1.00 91.50 103 GLU A CA 1
ATOM 809 C C . GLU A 1 103 ? -0.934 -7.572 -10.238 1.00 91.50 103 GLU A C 1
ATOM 811 O O . GLU A 1 103 ? -0.071 -8.242 -10.802 1.00 91.50 103 GLU A O 1
ATOM 816 N N . LEU A 1 104 ? -1.002 -6.240 -10.352 1.00 90.31 104 LEU A N 1
ATOM 817 C CA . LEU A 1 104 ? -0.040 -5.443 -11.118 1.00 90.31 104 LEU A CA 1
ATOM 818 C C . LEU A 1 104 ? 1.397 -5.696 -10.637 1.00 90.31 104 LEU A C 1
ATOM 820 O O . LEU A 1 104 ? 2.290 -5.910 -11.457 1.00 90.31 104 LEU A O 1
ATOM 824 N N . PHE A 1 105 ? 1.626 -5.720 -9.319 1.00 88.50 105 PHE A N 1
ATOM 825 C CA . PHE A 1 105 ? 2.953 -5.961 -8.748 1.00 88.50 105 PHE A CA 1
ATOM 826 C C . PHE A 1 105 ? 3.504 -7.345 -9.117 1.00 88.50 105 PHE A C 1
ATOM 828 O O . PHE A 1 105 ? 4.646 -7.458 -9.557 1.00 88.50 105 PHE A O 1
ATOM 835 N N . ILE A 1 106 ? 2.701 -8.404 -8.986 1.00 87.06 106 ILE A N 1
ATOM 836 C CA . ILE A 1 106 ? 3.137 -9.772 -9.315 1.00 87.06 106 ILE A CA 1
ATOM 837 C C . ILE A 1 106 ? 3.311 -9.937 -10.831 1.00 87.06 106 ILE A C 1
ATOM 839 O O . ILE A 1 106 ? 4.326 -10.477 -11.286 1.00 87.06 106 ILE A O 1
ATOM 843 N N . CYS A 1 107 ? 2.352 -9.445 -11.619 1.00 87.19 107 CYS A N 1
ATOM 844 C CA . CYS A 1 107 ? 2.379 -9.532 -13.077 1.00 87.19 107 CYS A CA 1
ATOM 845 C C . CYS A 1 107 ? 3.562 -8.761 -13.667 1.00 87.19 107 CYS A C 1
ATOM 847 O O . CYS A 1 107 ? 4.105 -9.182 -14.684 1.00 87.19 107 CYS A O 1
ATOM 849 N N . GLN A 1 108 ? 4.025 -7.682 -13.027 1.00 87.19 108 GLN A N 1
ATOM 850 C CA . GLN A 1 108 ? 5.192 -6.932 -13.491 1.00 87.19 108 GLN A CA 1
ATOM 851 C C . GLN A 1 108 ? 6.435 -7.828 -13.557 1.00 87.19 108 GLN A C 1
ATOM 853 O O . GLN A 1 108 ? 7.166 -7.798 -14.547 1.00 87.19 108 GLN A O 1
ATOM 858 N N . TYR A 1 109 ? 6.661 -8.667 -12.545 1.00 82.44 109 TYR A N 1
ATOM 859 C CA . TYR A 1 109 ? 7.804 -9.582 -12.538 1.00 82.44 109 TYR A CA 1
ATOM 860 C C . TYR A 1 109 ? 7.715 -10.672 -13.609 1.00 82.44 109 TYR A C 1
ATOM 862 O O . TYR A 1 109 ? 8.748 -11.126 -14.079 1.00 82.44 109 TYR A O 1
ATOM 870 N N . HIS A 1 110 ? 6.508 -11.076 -14.002 1.00 80.94 110 HIS A N 1
ATOM 871 C CA . HIS A 1 110 ? 6.305 -12.180 -14.945 1.00 80.94 110 HIS A CA 1
ATOM 872 C C . HIS A 1 110 ? 6.200 -11.708 -16.401 1.00 80.94 110 HIS A C 1
ATOM 874 O O . HIS A 1 110 ? 6.664 -12.396 -17.305 1.00 80.94 110 HIS A O 1
ATOM 880 N N . ILE A 1 111 ? 5.601 -10.535 -16.629 1.00 78.44 111 ILE A N 1
ATOM 881 C CA . ILE A 1 111 ? 5.321 -9.992 -17.965 1.00 78.44 111 ILE A CA 1
ATOM 882 C C . ILE A 1 111 ? 6.425 -9.025 -18.408 1.00 78.44 111 ILE A C 1
ATOM 884 O O . ILE A 1 111 ? 6.893 -9.112 -19.540 1.00 78.44 111 ILE A O 1
ATOM 888 N N . PHE A 1 112 ? 6.866 -8.109 -17.534 1.00 72.12 112 PHE A N 1
ATOM 889 C CA . PHE A 1 112 ? 7.894 -7.121 -17.892 1.00 72.12 112 PHE A CA 1
ATOM 890 C C . PHE A 1 112 ? 9.320 -7.624 -17.692 1.00 72.12 112 PHE A C 1
ATOM 892 O O . PHE A 1 112 ? 10.203 -7.221 -18.444 1.00 72.12 112 PHE A O 1
ATOM 899 N N . LEU A 1 113 ? 9.565 -8.465 -16.685 1.00 67.75 113 LEU A N 1
ATOM 900 C CA . LEU A 1 113 ? 10.895 -8.994 -16.385 1.00 67.75 113 LEU A CA 1
ATOM 901 C C . LEU A 1 113 ? 11.032 -10.424 -16.927 1.00 67.75 113 LEU A C 1
ATOM 903 O O . LEU A 1 113 ? 10.940 -11.399 -16.188 1.00 67.75 113 LEU A O 1
ATOM 907 N N . ALA A 1 114 ? 11.316 -10.572 -18.221 1.00 57.69 114 ALA A N 1
ATOM 908 C CA . ALA A 1 114 ? 11.620 -11.889 -18.777 1.00 57.69 114 ALA A CA 1
ATOM 909 C C . ALA A 1 114 ? 12.935 -12.444 -18.186 1.00 57.69 114 ALA A C 1
ATOM 911 O O . ALA A 1 114 ? 13.984 -11.801 -18.285 1.00 57.69 114 ALA A O 1
ATOM 912 N N . GLY A 1 115 ? 12.867 -13.638 -17.580 1.00 52.16 115 GLY A N 1
ATOM 913 C CA . GLY A 1 115 ? 13.959 -14.585 -17.296 1.00 52.16 115 GLY A CA 1
ATOM 914 C C . GLY A 1 115 ? 15.086 -14.169 -16.338 1.00 52.16 115 GLY A C 1
ATOM 915 O O . GLY A 1 115 ? 15.610 -15.038 -15.656 1.00 52.16 115 GLY A O 1
ATOM 916 N N . ASN A 1 116 ? 15.491 -12.891 -16.288 1.00 49.62 116 ASN A N 1
ATOM 917 C CA . ASN A 1 116 ? 16.669 -12.413 -15.545 1.00 49.62 116 ASN A CA 1
ATOM 918 C C . ASN A 1 116 ? 16.717 -10.880 -15.340 1.00 49.62 116 ASN A C 1
ATOM 920 O O . ASN A 1 116 ? 17.792 -10.282 -15.371 1.00 49.62 116 ASN A O 1
ATOM 924 N N . THR A 1 117 ? 15.584 -10.195 -15.130 1.00 52.53 117 THR A N 1
ATOM 925 C CA . THR A 1 117 ? 15.517 -8.751 -14.755 1.00 52.53 117 THR A CA 1
ATOM 926 C C . THR A 1 117 ? 16.152 -7.747 -15.743 1.00 52.53 117 THR A C 1
ATOM 928 O O . THR A 1 117 ? 16.245 -6.561 -15.437 1.00 52.53 117 THR A O 1
ATOM 931 N N . LYS A 1 118 ? 16.592 -8.201 -16.927 1.00 50.56 118 LYS A N 1
ATOM 932 C CA . LYS A 1 118 ? 17.377 -7.412 -17.899 1.00 50.56 118 LYS A CA 1
ATOM 933 C C . LYS A 1 118 ? 16.707 -7.221 -19.264 1.00 50.56 118 LYS A C 1
ATOM 935 O O . LYS A 1 118 ? 17.177 -6.397 -20.039 1.00 50.56 118 LYS A O 1
ATOM 940 N N . GLY A 1 119 ? 15.644 -7.963 -19.573 1.00 53.72 119 GLY A N 1
ATOM 941 C CA . GLY A 1 119 ? 14.937 -7.865 -20.853 1.00 53.72 119 GLY A CA 1
ATOM 942 C C . GLY A 1 119 ? 13.561 -7.232 -20.684 1.00 53.72 119 GLY A C 1
ATOM 943 O O . GLY A 1 119 ? 12.746 -7.774 -19.946 1.00 53.72 119 GLY A O 1
ATOM 944 N N . SER A 1 120 ? 13.310 -6.114 -21.374 1.00 60.28 120 SER A N 1
ATOM 945 C CA . SER A 1 120 ? 11.954 -5.608 -21.619 1.00 60.28 120 SER A CA 1
ATOM 946 C C . SER A 1 120 ? 11.336 -6.428 -22.749 1.00 60.28 120 SER A C 1
ATOM 948 O O . SER A 1 120 ? 11.998 -6.657 -23.763 1.00 60.28 120 SER A O 1
ATOM 950 N N . LEU A 1 121 ? 10.098 -6.892 -22.581 1.00 63.97 121 LEU A N 1
ATOM 951 C CA . LEU A 1 121 ? 9.411 -7.684 -23.598 1.00 63.97 121 LEU A CA 1
ATOM 952 C C . LEU A 1 121 ? 9.215 -6.846 -24.876 1.00 63.97 121 LEU A C 1
ATOM 954 O O . LEU A 1 121 ? 8.506 -5.837 -24.877 1.00 63.97 121 LEU A O 1
ATOM 958 N N . ILE A 1 122 ? 9.859 -7.258 -25.969 1.00 64.38 122 ILE A N 1
ATOM 959 C CA . ILE A 1 122 ? 9.676 -6.675 -27.302 1.00 64.38 122 ILE A CA 1
ATOM 960 C C . ILE A 1 122 ? 8.693 -7.573 -28.048 1.00 64.38 122 ILE A C 1
ATOM 962 O O . ILE A 1 122 ? 9.058 -8.657 -28.493 1.00 64.38 122 ILE A O 1
ATOM 966 N N . LEU A 1 123 ? 7.438 -7.136 -28.150 1.00 66.19 123 LEU A N 1
ATOM 967 C CA . LEU A 1 123 ? 6.389 -7.843 -28.885 1.00 66.19 123 LEU A CA 1
ATOM 968 C C . LEU A 1 123 ? 6.418 -7.501 -30.384 1.00 66.19 123 LEU A C 1
ATOM 970 O O . LEU A 1 123 ? 5.998 -8.305 -31.210 1.00 66.19 123 LEU A O 1
ATOM 974 N N . ILE A 1 124 ? 6.909 -6.307 -30.738 1.00 64.31 124 ILE A N 1
ATOM 975 C CA . ILE A 1 124 ? 6.930 -5.803 -32.117 1.00 64.31 124 ILE A CA 1
ATOM 976 C C . ILE A 1 124 ? 8.373 -5.477 -32.541 1.00 64.31 124 ILE A C 1
ATOM 978 O O . ILE A 1 124 ? 8.977 -4.567 -31.971 1.00 64.31 124 ILE A O 1
ATOM 982 N N . PRO A 1 125 ? 8.921 -6.150 -33.573 1.00 65.19 125 PRO A N 1
ATOM 983 C CA . PRO A 1 125 ? 10.299 -5.942 -34.031 1.00 65.19 125 PRO A CA 1
ATOM 984 C C . PRO A 1 125 ? 10.490 -4.714 -34.946 1.00 65.19 125 PRO A C 1
ATOM 986 O O . PRO A 1 125 ? 11.606 -4.444 -35.370 1.00 65.19 125 PRO A O 1
ATOM 989 N N . TRP A 1 126 ? 9.436 -3.942 -35.240 1.00 65.19 126 TRP A N 1
ATOM 990 C CA . TRP A 1 126 ? 9.422 -2.821 -36.205 1.00 65.19 126 TRP A CA 1
ATOM 991 C C . TRP A 1 126 ? 10.208 -1.555 -35.795 1.00 65.19 126 TRP A C 1
ATOM 993 O O . TRP A 1 126 ? 10.029 -0.496 -36.386 1.00 65.19 126 TRP A O 1
ATOM 1003 N N . GLY A 1 127 ? 11.074 -1.622 -34.782 1.00 70.50 127 GLY A N 1
ATOM 1004 C CA . GLY A 1 127 ? 11.982 -0.514 -34.456 1.00 70.50 127 GLY A CA 1
ATOM 1005 C C . GLY A 1 127 ? 11.331 0.737 -33.846 1.00 70.50 127 GLY A C 1
ATOM 1006 O O . GLY A 1 127 ? 11.987 1.771 -33.777 1.00 70.50 127 GLY A O 1
ATOM 1007 N N . HIS A 1 128 ? 10.082 0.663 -33.359 1.00 78.06 128 HIS A N 1
ATOM 1008 C CA . HIS A 1 128 ? 9.405 1.756 -32.639 1.00 78.06 128 HIS A CA 1
ATOM 1009 C C . HIS A 1 128 ? 9.216 1.431 -31.140 1.00 78.06 128 HIS A C 1
ATOM 1011 O O . HIS A 1 128 ? 8.198 0.846 -30.756 1.00 78.06 128 HIS A O 1
ATOM 1017 N N . PRO A 1 129 ? 10.151 1.842 -30.255 1.00 78.50 129 PRO A N 1
ATOM 1018 C CA . PRO A 1 129 ? 10.129 1.473 -28.835 1.00 78.50 129 PRO A CA 1
ATOM 1019 C C . PRO A 1 129 ? 8.899 1.979 -28.071 1.00 78.50 129 PRO A C 1
ATOM 1021 O O . PRO A 1 129 ? 8.371 1.274 -27.212 1.00 78.50 129 PRO A O 1
ATOM 1024 N N . ALA A 1 130 ? 8.416 3.183 -28.398 1.00 82.50 130 ALA A N 1
ATOM 1025 C CA . ALA A 1 130 ? 7.262 3.788 -27.732 1.00 82.50 130 ALA A CA 1
ATOM 1026 C C . ALA A 1 130 ? 5.968 2.995 -27.979 1.00 82.50 130 ALA A C 1
ATOM 1028 O O . ALA A 1 130 ? 5.193 2.759 -27.056 1.00 82.50 130 ALA A O 1
ATOM 1029 N N . LEU A 1 131 ? 5.764 2.528 -29.213 1.00 82.06 131 LEU A N 1
ATOM 1030 C CA . LEU A 1 131 ? 4.576 1.768 -29.596 1.00 82.06 131 LEU A CA 1
ATOM 1031 C C . LEU A 1 131 ? 4.569 0.383 -28.938 1.00 82.06 131 LEU A C 1
ATOM 1033 O O . LEU A 1 131 ? 3.541 -0.047 -28.416 1.00 82.06 131 LEU A O 1
ATOM 1037 N N . ASN A 1 132 ? 5.731 -0.274 -28.874 1.00 83.56 132 ASN A N 1
ATOM 1038 C CA . ASN A 1 132 ? 5.882 -1.521 -28.128 1.00 83.56 132 ASN A CA 1
ATOM 1039 C C . ASN A 1 132 ? 5.521 -1.333 -26.645 1.00 83.56 132 ASN A C 1
ATOM 1041 O O . ASN A 1 132 ? 4.780 -2.136 -26.087 1.00 83.56 132 ASN A O 1
ATOM 1045 N N . TYR A 1 133 ? 5.979 -0.246 -26.018 1.00 82.12 133 TYR A N 1
ATOM 1046 C CA . TYR A 1 133 ? 5.665 0.029 -24.617 1.00 82.12 133 TYR A CA 1
ATOM 1047 C C . TYR A 1 133 ? 4.163 0.238 -24.380 1.00 82.12 133 TYR A C 1
ATOM 1049 O O . TYR A 1 133 ? 3.606 -0.347 -23.451 1.00 82.12 133 TYR A O 1
ATOM 1057 N N . VAL A 1 134 ? 3.483 1.009 -25.234 1.00 87.44 134 VAL A N 1
ATOM 1058 C CA . VAL A 1 134 ? 2.030 1.242 -25.121 1.00 87.44 134 VAL A CA 1
ATOM 1059 C C . VAL A 1 134 ? 1.244 -0.065 -25.254 1.00 87.44 134 VAL A C 1
ATOM 1061 O O . VAL A 1 134 ? 0.320 -0.316 -24.481 1.00 87.44 134 VAL A O 1
ATOM 1064 N N . ILE A 1 135 ? 1.627 -0.934 -26.186 1.00 86.31 135 ILE A N 1
ATOM 1065 C CA . ILE A 1 135 ? 0.939 -2.214 -26.391 1.00 86.31 135 ILE A CA 1
ATOM 1066 C C . ILE A 1 135 ? 1.200 -3.174 -25.230 1.00 86.31 135 ILE A C 1
ATOM 1068 O O . ILE A 1 135 ? 0.255 -3.734 -24.677 1.00 86.31 135 ILE A O 1
ATOM 1072 N N . VAL A 1 136 ? 2.457 -3.325 -24.808 1.00 85.12 136 VAL A N 1
ATOM 1073 C CA . VAL A 1 136 ? 2.818 -4.221 -23.700 1.00 85.12 136 VAL A CA 1
ATOM 1074 C C . VAL A 1 136 ? 2.173 -3.765 -22.390 1.00 85.12 136 VAL A C 1
ATOM 1076 O O . VAL A 1 136 ? 1.619 -4.592 -21.673 1.00 85.12 136 VAL A O 1
ATOM 1079 N N . THR A 1 137 ? 2.167 -2.461 -22.094 1.00 87.62 137 THR A N 1
ATOM 1080 C CA . THR A 1 137 ? 1.467 -1.912 -20.915 1.00 87.62 137 THR A CA 1
ATOM 1081 C C . THR A 1 137 ? -0.046 -2.121 -20.986 1.00 87.62 137 THR A C 1
ATOM 1083 O O . THR A 1 137 ? -0.651 -2.460 -19.970 1.00 87.62 137 THR A O 1
ATOM 1086 N N . SER A 1 138 ? -0.659 -1.995 -22.167 1.00 89.00 138 SER A N 1
ATOM 1087 C CA . SER A 1 138 ? -2.095 -2.257 -22.354 1.00 89.00 138 SER A CA 1
ATOM 1088 C C . SER A 1 138 ? -2.447 -3.725 -22.091 1.00 89.00 138 SER A C 1
ATOM 1090 O O . SER A 1 138 ? -3.377 -4.008 -21.335 1.00 89.00 138 SER A O 1
ATOM 1092 N N . ILE A 1 139 ? -1.669 -4.662 -22.648 1.00 88.06 139 ILE A N 1
ATOM 1093 C CA . ILE A 1 139 ? -1.829 -6.106 -22.402 1.00 88.06 139 ILE A CA 1
ATOM 1094 C C . ILE A 1 139 ? -1.602 -6.418 -20.920 1.00 88.06 139 ILE A C 1
ATOM 1096 O O . ILE A 1 139 ? -2.382 -7.146 -20.315 1.00 88.06 139 ILE A O 1
ATOM 1100 N N . PHE A 1 140 ? -0.570 -5.834 -20.314 1.00 89.00 140 PHE A N 1
ATOM 1101 C CA . PHE A 1 140 ? -0.252 -6.007 -18.899 1.00 89.00 140 PHE A CA 1
ATOM 1102 C C . PHE A 1 140 ? -1.406 -5.586 -17.976 1.00 89.00 140 PHE A C 1
ATOM 1104 O O . PHE A 1 140 ? -1.760 -6.331 -17.059 1.00 89.00 140 PHE A O 1
ATOM 1111 N N . VAL A 1 141 ? -2.018 -4.422 -18.222 1.00 90.12 141 VAL A N 1
ATOM 1112 C CA . VAL A 1 141 ? -3.170 -3.954 -17.435 1.00 90.12 141 VAL A CA 1
ATOM 1113 C C . VAL A 1 141 ? -4.372 -4.875 -17.637 1.00 90.12 141 VAL A C 1
ATOM 1115 O O . VAL A 1 141 ? -5.043 -5.215 -16.663 1.00 90.12 141 VAL A O 1
ATOM 1118 N N . TRP A 1 142 ? -4.619 -5.321 -18.871 1.00 90.94 142 TRP A N 1
ATOM 1119 C CA . TRP A 1 142 ? -5.720 -6.235 -19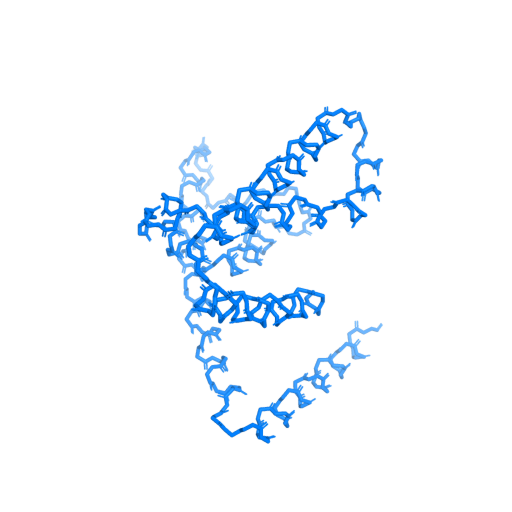.174 1.00 90.94 142 TRP A CA 1
ATOM 1120 C C . TRP A 1 142 ? -5.565 -7.592 -18.474 1.00 90.94 142 TRP A C 1
ATOM 1122 O O . TRP A 1 142 ? -6.483 -8.032 -17.785 1.00 90.94 142 TRP A O 1
ATOM 1132 N N . VAL A 1 143 ? -4.383 -8.211 -18.554 1.00 91.06 143 VAL A N 1
ATOM 1133 C CA . VAL A 1 143 ? -4.086 -9.473 -17.856 1.00 91.06 143 VAL A CA 1
ATOM 1134 C C . VAL A 1 143 ? -4.217 -9.308 -16.342 1.00 91.06 143 VAL A C 1
ATOM 1136 O O . VAL A 1 143 ? -4.817 -10.151 -15.682 1.00 91.06 143 VAL A O 1
ATOM 1139 N N . SER A 1 144 ? -3.717 -8.202 -15.784 1.00 91.88 144 SER A N 1
ATOM 1140 C CA . SER A 1 144 ? -3.819 -7.944 -14.341 1.00 91.88 144 SER A CA 1
ATOM 1141 C C . SER A 1 144 ? -5.276 -7.819 -13.881 1.00 91.88 144 SER A C 1
ATOM 1143 O O . SER A 1 144 ? -5.619 -8.281 -12.794 1.00 91.88 144 SER A O 1
AT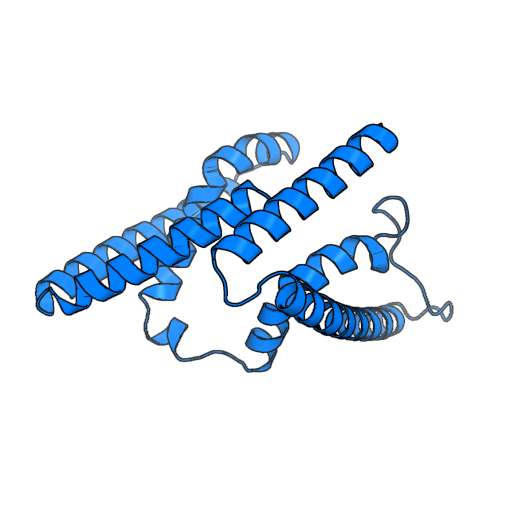OM 1145 N N . GLN A 1 145 ? -6.149 -7.243 -14.714 1.00 92.94 145 GLN A N 1
ATOM 1146 C CA . GLN A 1 145 ? -7.581 -7.148 -14.426 1.00 92.94 145 GLN A CA 1
ATOM 1147 C C . GLN A 1 145 ? -8.264 -8.522 -14.426 1.00 92.94 145 GLN A C 1
ATOM 1149 O O . GLN A 1 145 ? -9.104 -8.782 -13.566 1.00 92.94 145 GLN A O 1
ATOM 1154 N N . GLU A 1 146 ? -7.897 -9.402 -15.355 1.00 93.50 146 GLU A N 1
ATOM 1155 C CA . GLU A 1 146 ? -8.456 -10.754 -15.424 1.00 93.50 146 GLU A CA 1
ATOM 1156 C C . GLU A 1 146 ? -8.003 -11.614 -14.237 1.00 93.50 146 GLU A C 1
ATOM 1158 O O . GLU A 1 146 ? -8.815 -12.263 -13.577 1.00 93.50 146 GLU A O 1
ATOM 1163 N N . VAL A 1 147 ? -6.715 -11.542 -13.886 1.00 92.19 147 VAL A N 1
ATOM 1164 C CA . VAL A 1 147 ? -6.165 -12.224 -12.704 1.00 92.19 147 VAL A CA 1
ATOM 1165 C C . VAL A 1 147 ? -6.848 -11.744 -11.421 1.00 92.19 147 VAL A C 1
ATOM 1167 O O . VAL A 1 147 ? -7.127 -12.557 -10.538 1.00 92.19 147 VAL A O 1
ATOM 1170 N N . HIS A 1 148 ? -7.166 -10.452 -11.318 1.00 93.44 148 HIS A N 1
ATOM 1171 C CA . HIS A 1 148 ? -7.889 -9.904 -10.171 1.00 93.44 148 HIS A CA 1
ATOM 1172 C C . HIS A 1 148 ? -9.299 -10.492 -10.025 1.00 93.44 148 HIS A C 1
ATOM 1174 O O . HIS A 1 148 ? -9.715 -10.812 -8.909 1.00 93.44 148 HIS A O 1
ATOM 1180 N N . ASN A 1 149 ? -10.025 -10.675 -11.134 1.00 93.19 149 ASN A N 1
ATOM 1181 C CA . ASN A 1 149 ? -11.353 -11.294 -11.120 1.00 93.19 149 ASN A CA 1
ATOM 1182 C C . ASN A 1 149 ? -11.263 -12.747 -10.624 1.00 93.19 149 ASN A C 1
ATOM 1184 O O . ASN A 1 149 ? -11.920 -13.110 -9.650 1.00 93.19 149 ASN A O 1
ATOM 1188 N N . MET A 1 150 ? -10.350 -13.533 -11.204 1.00 92.38 150 MET A N 1
ATOM 1189 C CA . MET A 1 150 ? -10.121 -14.932 -10.818 1.00 92.38 150 MET A CA 1
ATOM 1190 C C . MET A 1 150 ? -9.705 -15.069 -9.347 1.00 92.38 150 MET A C 1
ATOM 1192 O O . MET A 1 150 ? -10.179 -15.945 -8.623 1.00 92.38 150 MET A O 1
ATOM 1196 N N . THR A 1 151 ? -8.826 -14.179 -8.880 1.00 90.69 151 THR A N 1
ATOM 1197 C CA . THR A 1 151 ? -8.355 -14.178 -7.489 1.00 90.69 151 THR A CA 1
ATOM 1198 C C . THR A 1 151 ? -9.481 -13.796 -6.530 1.00 90.69 151 THR A C 1
ATOM 1200 O O . THR A 1 151 ? -9.597 -14.381 -5.454 1.00 90.69 151 THR A O 1
ATOM 1203 N N . SER A 1 152 ? -10.342 -12.854 -6.914 1.00 89.44 152 SER A N 1
ATOM 1204 C CA . SER A 1 152 ? -11.485 -12.429 -6.099 1.00 89.44 152 SER A CA 1
ATOM 1205 C C . SER A 1 152 ? -12.517 -13.546 -5.931 1.00 89.44 152 SER A C 1
ATOM 1207 O O . SER A 1 152 ? -12.979 -13.787 -4.811 1.00 89.44 152 SER A O 1
ATOM 1209 N N . ASP A 1 153 ? -12.815 -14.280 -7.004 1.00 90.12 153 ASP A N 1
ATOM 1210 C CA . ASP A 1 153 ? -13.704 -15.446 -6.962 1.00 90.12 153 ASP A CA 1
ATOM 1211 C C . ASP A 1 153 ? -13.120 -16.558 -6.081 1.00 90.12 153 ASP A C 1
ATOM 1213 O O . ASP A 1 153 ? -13.818 -17.154 -5.254 1.00 90.12 153 ASP A O 1
ATOM 1217 N N . LEU A 1 154 ? -11.807 -16.784 -6.169 1.00 87.06 154 LEU A N 1
ATOM 1218 C CA . LEU A 1 154 ? -11.112 -17.741 -5.313 1.00 87.06 154 LEU A CA 1
ATOM 1219 C C . LEU A 1 154 ? -11.171 -17.343 -3.830 1.00 87.06 154 LEU A C 1
ATOM 1221 O O . LEU A 1 154 ? -11.449 -18.185 -2.973 1.00 87.06 154 LEU A O 1
ATOM 1225 N N . VAL A 1 155 ? -10.952 -16.064 -3.511 1.00 85.50 155 VAL A N 1
ATOM 1226 C CA . VAL A 1 155 ? -11.045 -15.544 -2.135 1.00 85.50 155 VAL A CA 1
ATOM 1227 C C . VAL A 1 155 ? -12.456 -15.718 -1.574 1.00 85.50 155 VAL A C 1
ATOM 1229 O O . VAL A 1 155 ? -12.601 -16.077 -0.399 1.00 85.50 155 VAL A O 1
ATOM 1232 N N . TYR A 1 156 ? -13.485 -15.509 -2.398 1.00 84.94 156 TYR A N 1
ATOM 1233 C CA . TYR A 1 156 ? -14.876 -15.737 -2.012 1.00 84.94 156 TYR A CA 1
ATOM 1234 C C . TYR A 1 156 ? -15.137 -17.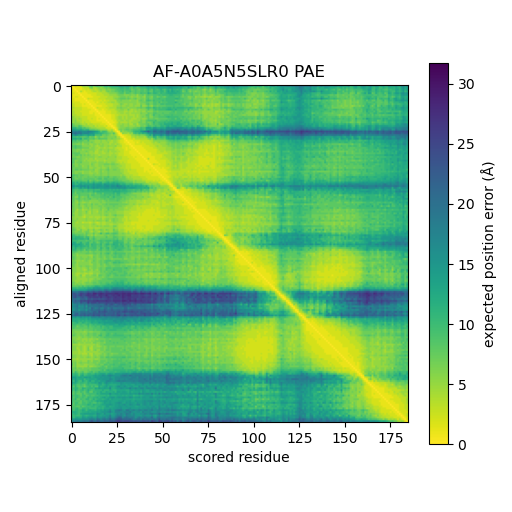207 -1.658 1.00 84.94 156 TYR A C 1
ATOM 1236 O O . TYR A 1 156 ? -15.727 -17.492 -0.614 1.00 84.94 156 TYR A O 1
ATOM 1244 N N . LEU A 1 157 ? -14.633 -18.144 -2.466 1.00 82.88 157 LEU A N 1
ATOM 1245 C CA . LEU A 1 157 ? -14.734 -19.579 -2.183 1.00 82.88 157 LEU A CA 1
ATOM 1246 C C . LEU A 1 157 ? -13.962 -19.979 -0.915 1.00 82.88 157 LEU A C 1
ATOM 1248 O O . LEU A 1 157 ? -14.429 -20.806 -0.129 1.00 82.88 157 LEU A O 1
ATOM 1252 N N . MET A 1 158 ? -12.793 -19.378 -0.688 1.00 77.31 158 MET A N 1
ATOM 1253 C CA . MET A 1 158 ? -11.940 -19.689 0.463 1.00 77.31 158 MET A CA 1
ATOM 1254 C C . MET A 1 158 ? -12.432 -19.083 1.780 1.00 77.31 158 MET A C 1
ATOM 1256 O O . MET A 1 158 ? -12.110 -19.629 2.839 1.00 77.31 158 MET A O 1
ATOM 1260 N N . THR A 1 159 ? -13.227 -18.008 1.738 1.00 79.56 159 THR A N 1
ATOM 1261 C CA . THR A 1 159 ? -13.707 -17.276 2.925 1.00 79.56 159 THR A CA 1
ATOM 1262 C C . THR A 1 159 ? -15.224 -17.437 3.111 1.00 79.56 159 THR A C 1
ATOM 1264 O O . THR A 1 159 ? -15.984 -16.486 2.907 1.00 79.56 159 THR A O 1
ATOM 1267 N N . PRO A 1 160 ? -15.709 -18.628 3.515 1.00 79.44 160 PRO A N 1
ATOM 1268 C CA . PRO A 1 160 ? -17.121 -18.830 3.826 1.00 79.44 160 PRO A CA 1
ATOM 1269 C C 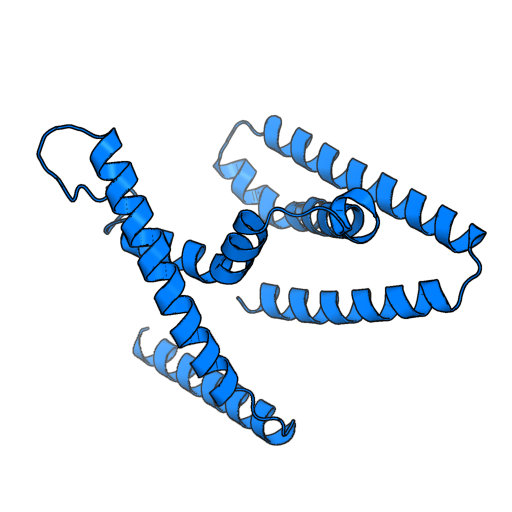. PRO A 1 160 ? -17.526 -17.993 5.047 1.00 79.44 160 PRO A C 1
ATOM 1271 O O . PRO A 1 160 ? -16.708 -17.711 5.913 1.00 79.44 160 PRO A O 1
ATOM 1274 N N . LYS A 1 161 ? -18.812 -17.641 5.174 1.00 76.88 161 LYS A N 1
ATOM 1275 C CA . LYS A 1 161 ? -19.321 -16.829 6.303 1.00 76.88 161 LYS A CA 1
ATOM 1276 C C . LYS A 1 161 ? -19.103 -17.460 7.691 1.00 76.88 161 LYS A C 1
ATOM 1278 O O . LYS A 1 161 ? -19.169 -16.760 8.695 1.00 76.88 161 LYS A O 1
ATOM 1283 N N . ASP A 1 162 ? -18.843 -18.765 7.758 1.00 83.94 162 ASP A N 1
ATOM 1284 C CA . ASP A 1 162 ? -18.626 -19.484 9.012 1.00 83.94 162 ASP A CA 1
ATOM 1285 C C . ASP A 1 162 ? -17.171 -19.368 9.491 1.00 83.94 162 ASP A C 1
ATOM 1287 O O . ASP A 1 162 ? -16.266 -19.972 8.912 1.00 83.94 162 ASP A O 1
ATOM 1291 N N . ASN A 1 163 ? -16.953 -18.705 10.632 1.00 77.19 163 ASN A N 1
ATOM 1292 C CA . ASN A 1 163 ? -15.624 -18.514 11.240 1.00 77.19 163 ASN A CA 1
ATOM 1293 C C . ASN A 1 163 ? -14.830 -19.825 11.420 1.00 77.19 163 ASN A C 1
ATOM 1295 O O . ASN A 1 163 ? -13.613 -19.849 11.248 1.00 77.19 163 ASN A O 1
ATOM 1299 N N . LYS A 1 164 ? -15.516 -20.936 11.733 1.00 79.56 164 LYS A N 1
ATOM 1300 C CA . LYS A 1 164 ? -14.889 -22.263 11.872 1.00 79.56 164 LYS A CA 1
ATOM 1301 C C . LYS A 1 164 ? -14.382 -22.801 10.532 1.00 79.56 164 LYS A C 1
ATOM 1303 O O . LYS A 1 164 ? -13.290 -23.356 10.471 1.00 79.56 164 LYS A O 1
ATOM 1308 N N . LYS A 1 165 ? -15.153 -22.612 9.457 1.00 77.12 165 LYS A N 1
ATOM 1309 C CA . LYS A 1 165 ? -14.771 -23.049 8.109 1.00 77.12 165 LYS A CA 1
ATOM 1310 C C . LYS A 1 165 ? -13.643 -22.184 7.542 1.00 77.12 165 LYS A C 1
ATOM 1312 O O . LYS A 1 165 ? -12.756 -22.730 6.901 1.00 77.12 165 LYS A O 1
ATOM 1317 N N . ILE A 1 166 ? -13.614 -20.882 7.851 1.00 80.31 166 ILE A N 1
ATOM 1318 C CA . ILE A 1 166 ? -12.477 -20.002 7.517 1.00 80.31 166 ILE A CA 1
ATOM 1319 C C . ILE A 1 166 ? -11.185 -20.551 8.126 1.00 80.31 166 ILE A C 1
ATOM 1321 O O . ILE A 1 166 ? -10.184 -20.681 7.429 1.00 80.31 166 ILE A O 1
ATOM 1325 N N . PHE A 1 167 ? -11.205 -20.904 9.415 1.00 79.19 167 PHE A N 1
ATOM 1326 C CA . PHE A 1 167 ? -10.020 -21.437 10.083 1.00 79.19 167 PHE A CA 1
ATOM 1327 C C . PHE A 1 167 ? -9.547 -22.755 9.453 1.00 79.19 167 PHE A C 1
ATOM 1329 O O . PHE A 1 167 ? -8.361 -22.907 9.177 1.00 79.19 167 PHE A O 1
ATOM 1336 N N . ILE A 1 168 ? -10.471 -23.674 9.154 1.00 81.12 168 ILE A N 1
ATOM 1337 C CA . ILE A 1 168 ? -10.153 -24.950 8.491 1.00 81.12 168 ILE A CA 1
ATOM 1338 C C . ILE A 1 168 ? -9.557 -24.713 7.097 1.00 81.12 168 ILE A C 1
ATOM 1340 O O . ILE A 1 168 ? -8.524 -25.298 6.777 1.00 81.12 168 ILE A O 1
ATOM 1344 N N . ASN A 1 169 ? -10.148 -23.825 6.295 1.00 82.00 169 ASN A N 1
ATOM 1345 C CA . ASN A 1 169 ? -9.641 -23.491 4.963 1.00 82.00 169 ASN A CA 1
ATOM 1346 C C . ASN A 1 169 ? -8.252 -22.841 5.025 1.00 82.00 169 ASN A C 1
ATOM 1348 O O . ASN A 1 169 ? -7.384 -23.174 4.222 1.00 82.00 169 ASN A O 1
ATOM 1352 N N . LEU A 1 170 ? -8.005 -21.959 5.998 1.00 81.06 170 LEU A N 1
ATOM 1353 C CA . LEU A 1 170 ? -6.686 -21.355 6.208 1.00 81.06 170 LEU A CA 1
ATOM 1354 C C . LEU A 1 170 ? -5.631 -22.397 6.590 1.00 81.06 170 LEU A C 1
ATOM 1356 O O . LEU A 1 170 ? -4.524 -22.367 6.051 1.00 81.06 170 LEU A O 1
ATOM 1360 N N . VAL A 1 171 ? -5.969 -23.333 7.482 1.00 82.19 171 VAL A N 1
ATOM 1361 C CA . VAL A 1 171 ? -5.072 -24.435 7.862 1.00 82.19 171 VAL A CA 1
ATOM 1362 C C . VAL A 1 171 ? -4.811 -25.354 6.667 1.00 82.19 171 VAL A C 1
ATOM 1364 O O . VAL A 1 171 ? -3.658 -25.686 6.406 1.00 82.19 171 VAL A O 1
ATOM 1367 N N . ALA A 1 172 ? -5.841 -25.708 5.895 1.00 83.62 172 ALA A N 1
ATOM 1368 C CA . ALA A 1 172 ? -5.695 -26.515 4.685 1.00 83.62 172 ALA A CA 1
ATOM 1369 C C . ALA A 1 172 ? -4.774 -25.839 3.656 1.00 83.62 172 ALA A C 1
ATOM 1371 O O . ALA A 1 172 ? -3.863 -26.477 3.134 1.00 83.62 172 ALA A O 1
ATOM 1372 N N . MET A 1 173 ? -4.937 -24.533 3.426 1.00 79.94 173 MET A N 1
ATOM 1373 C CA . MET A 1 173 ? -4.056 -23.760 2.546 1.00 79.94 173 MET A CA 1
ATOM 1374 C C . MET A 1 173 ? -2.614 -23.728 3.059 1.00 79.94 173 MET A C 1
ATOM 1376 O O . MET A 1 173 ? -1.685 -23.946 2.283 1.00 79.94 173 MET A O 1
ATOM 1380 N N . ALA A 1 174 ? -2.410 -23.502 4.360 1.00 82.94 174 ALA A N 1
ATOM 1381 C CA . ALA A 1 174 ? -1.078 -23.522 4.960 1.00 82.94 174 ALA A CA 1
ATOM 1382 C C . ALA A 1 174 ? -0.401 -24.895 4.806 1.00 82.94 174 ALA A C 1
ATOM 1384 O O . ALA A 1 174 ? 0.789 -24.954 4.495 1.00 82.94 174 ALA A O 1
ATOM 1385 N N . LEU A 1 175 ? -1.156 -25.988 4.959 1.00 86.12 175 LEU A N 1
ATOM 1386 C CA . LEU A 1 175 ? -0.667 -27.353 4.754 1.00 86.12 175 LEU A CA 1
ATOM 1387 C C . LEU A 1 175 ? -0.301 -27.620 3.292 1.00 86.12 175 LEU A C 1
ATOM 1389 O O . LEU A 1 175 ? 0.782 -28.141 3.034 1.00 86.12 175 LEU A O 1
ATOM 1393 N N . VAL A 1 176 ? -1.147 -27.218 2.338 1.00 87.06 176 VAL A N 1
ATOM 1394 C CA . VAL A 1 176 ? -0.848 -27.343 0.902 1.00 87.06 176 VAL A CA 1
ATOM 1395 C C . VAL A 1 176 ? 0.424 -26.570 0.559 1.00 87.06 176 VAL A C 1
ATOM 1397 O O . VAL A 1 176 ? 1.350 -27.154 0.004 1.00 87.06 176 VAL A O 1
ATOM 1400 N N . PHE A 1 177 ? 0.537 -25.303 0.966 1.00 84.25 177 PHE A N 1
ATOM 1401 C CA . PHE A 1 177 ? 1.752 -24.512 0.736 1.00 84.25 177 PHE A CA 1
ATOM 1402 C C . PHE A 1 177 ? 2.994 -25.126 1.393 1.00 84.25 177 PHE A C 1
ATOM 1404 O O . PHE A 1 177 ? 4.057 -25.162 0.772 1.00 84.25 177 PHE A O 1
ATOM 1411 N N . CYS A 1 178 ? 2.869 -25.642 2.618 1.00 84.38 178 CYS A N 1
ATOM 1412 C CA . CYS A 1 178 ? 3.964 -26.310 3.313 1.00 84.38 178 CYS A CA 1
ATOM 1413 C C . CYS A 1 178 ? 4.408 -27.575 2.563 1.00 84.38 178 CYS A C 1
ATOM 1415 O O . CYS A 1 178 ? 5.595 -27.731 2.280 1.00 84.38 178 CYS A O 1
ATOM 1417 N N . SER A 1 179 ? 3.464 -28.423 2.149 1.00 85.81 179 SER A N 1
ATOM 1418 C CA . SER A 1 179 ? 3.757 -29.635 1.376 1.00 85.81 179 SER A CA 1
ATOM 1419 C C . SER A 1 179 ? 4.413 -29.324 0.028 1.00 85.81 179 SER A C 1
ATOM 1421 O O . SER A 1 179 ? 5.430 -29.926 -0.307 1.00 85.81 179 SER A O 1
ATOM 1423 N N . LEU A 1 180 ? 3.919 -28.315 -0.697 1.00 88.00 180 LEU A N 1
ATOM 1424 C CA . LEU A 1 180 ? 4.508 -27.876 -1.961 1.00 88.00 180 LEU A CA 1
ATOM 1425 C C . LEU A 1 180 ? 5.943 -27.373 -1.754 1.00 88.00 180 LEU A C 1
ATOM 1427 O O . LEU A 1 180 ? 6.834 -27.717 -2.523 1.00 88.00 180 LEU A O 1
ATOM 1431 N N . SER A 1 181 ? 6.181 -26.597 -0.690 1.00 81.56 181 SER A N 1
ATOM 1432 C CA . SER A 1 181 ? 7.513 -26.071 -0.365 1.00 81.56 181 SER A CA 1
ATOM 1433 C C . SER A 1 181 ? 8.518 -27.153 0.031 1.00 81.56 181 SER A C 1
ATOM 1435 O O . SER A 1 181 ? 9.710 -26.969 -0.184 1.00 81.56 181 SER A O 1
ATOM 1437 N N . LEU A 1 182 ? 8.051 -28.274 0.590 1.00 84.94 182 LEU A N 1
ATOM 1438 C CA . LEU A 1 182 ? 8.887 -29.432 0.910 1.00 84.94 182 LEU A CA 1
ATOM 1439 C C . LEU A 1 182 ? 9.220 -30.265 -0.333 1.00 84.94 182 LEU A C 1
ATOM 1441 O O . LEU A 1 182 ? 10.286 -30.861 -0.377 1.00 84.94 182 LEU A O 1
ATOM 1445 N N . ILE A 1 183 ? 8.328 -30.297 -1.328 1.00 89.62 183 ILE A N 1
ATOM 1446 C CA . ILE A 1 183 ? 8.539 -30.997 -2.606 1.00 89.62 183 ILE A CA 1
ATOM 1447 C C . ILE A 1 183 ? 9.459 -30.197 -3.543 1.00 89.62 183 ILE A C 1
ATOM 1449 O O . ILE A 1 183 ? 10.214 -30.782 -4.310 1.00 89.62 183 ILE A O 1
ATOM 1453 N N . LEU A 1 184 ? 9.384 -28.862 -3.504 1.00 77.19 184 LEU A N 1
ATOM 1454 C CA . LEU A 1 184 ? 10.169 -27.941 -4.344 1.00 77.19 184 LEU A CA 1
ATOM 1455 C C . LEU A 1 184 ? 11.558 -27.598 -3.772 1.00 77.19 184 LEU A C 1
ATOM 1457 O O . LEU A 1 184 ? 12.247 -26.750 -4.343 1.00 77.19 184 LEU A O 1
ATOM 1461 N N . ARG A 1 185 ? 11.949 -28.200 -2.647 1.00 59.28 185 ARG A N 1
ATOM 1462 C CA . ARG A 1 185 ? 13.248 -28.002 -1.998 1.00 59.28 185 ARG A CA 1
ATOM 1463 C C . ARG A 1 185 ? 14.169 -29.181 -2.267 1.00 59.28 185 ARG A C 1
ATOM 1465 O O . ARG A 1 185 ? 15.373 -28.911 -2.459 1.00 59.28 185 ARG A O 1
#

Organism: NCBI:txid96803

Radius of gyration: 21.62 Å; Cα contacts (8 Å, |Δi|>4): 83; chains: 1; bounding box: 45×51×59 Å

Mean predicted aligned error: 9.3 Å

pLDDT: mean 82.24, std 9.03, range [49.62, 94.25]

Solvent-accessible surface area (backbone atoms only — not comparable to full-atom values): 10417 Å² total; per-residue (Å²): 108,70,70,58,53,54,49,51,53,53,48,55,50,52,52,55,50,50,54,53,51,53,73,74,43,62,70,68,66,45,48,55,54,49,52,52,48,35,52,52,10,53,50,34,35,52,53,50,52,54,57,58,75,68,53,90,46,73,68,60,44,64,65,49,42,81,79,54,52,63,45,36,51,52,11,49,53,42,41,45,74,72,33,65,71,67,63,73,63,74,58,71,65,58,53,52,51,58,73,36,40,69,40,45,57,56,46,42,55,66,61,45,29,48,98,70,78,74,41,74,71,76,86,59,90,84,80,50,70,68,60,34,50,56,50,52,51,52,51,50,55,53,52,22,53,52,52,41,53,57,50,50,53,50,49,53,71,53,53,50,93,46,71,69,56,28,52,52,43,51,49,51,51,52,49,52,53,49,53,51,55,65,73,77,104

Sequence (185 aa):
VLYGALFGLAYKGTATYLAKYFEAKGGDQSKYFTTTLLTFGIFGMSSYFILTSNCFSKQQCNYIHPYVVWIPILGFVAVRNLTELFRGNCSTLMLRAGKISLELFICQYHIFLAGNTKGSLILIPWGHPALNYVIVTSIFVWVSQEVHNMTSDLVYLMTPKDNKKIFINLVAMALVFCSLSLILR